Protein AF-A0AB39MCC8-F1 (afdb_monomer_lite)

Radius of gyration: 33.29 Å; chains: 1; bounding box: 90×57×94 Å

Structure (mmCIF, N/CA/C/O backbone):
data_AF-A0AB39MCC8-F1
#
_entry.id   AF-A0AB39MCC8-F1
#
loop_
_atom_site.group_PDB
_atom_site.id
_atom_site.type_symbol
_atom_site.label_atom_id
_atom_site.label_alt_id
_atom_site.label_comp_id
_atom_site.label_asym_id
_atom_site.label_entity_id
_atom_site.label_seq_id
_atom_site.pdbx_PDB_ins_code
_atom_site.Cartn_x
_atom_site.Cartn_y
_atom_site.Cartn_z
_atom_site.occupancy
_atom_site.B_iso_or_equiv
_atom_site.auth_seq_id
_atom_site.auth_comp_id
_atom_site.auth_asym_id
_atom_site.auth_atom_id
_atom_site.pdbx_PDB_model_num
ATOM 1 N N . MET A 1 1 ? 12.759 2.555 -33.983 1.00 74.12 1 MET A N 1
ATOM 2 C CA . MET A 1 1 ? 14.065 1.916 -33.721 1.00 74.12 1 MET A CA 1
ATOM 3 C C . MET A 1 1 ? 13.764 0.513 -33.225 1.00 74.12 1 MET A C 1
ATOM 5 O O . MET A 1 1 ? 12.791 0.379 -32.494 1.00 74.12 1 MET A O 1
ATOM 9 N N . TYR A 1 2 ? 14.505 -0.509 -33.642 1.00 78.12 2 TYR A N 1
ATOM 10 C CA . TYR A 1 2 ? 14.336 -1.875 -33.125 1.00 78.12 2 TYR A CA 1
ATOM 11 C C . TYR A 1 2 ? 15.679 -2.418 -32.627 1.00 78.12 2 TYR A C 1
ATOM 13 O O . TYR A 1 2 ? 16.727 -1.982 -33.106 1.00 78.12 2 TYR A O 1
ATOM 21 N N . LYS A 1 3 ? 15.651 -3.326 -31.640 1.00 83.25 3 LYS A N 1
ATOM 22 C CA . LYS A 1 3 ? 16.851 -3.995 -31.110 1.00 83.25 3 LYS A CA 1
ATOM 23 C C . LYS A 1 3 ? 17.108 -5.258 -31.924 1.00 83.25 3 LYS A C 1
ATOM 25 O O . LYS A 1 3 ? 16.290 -6.175 -31.904 1.00 83.25 3 LYS A O 1
ATOM 30 N N . GLN A 1 4 ? 18.233 -5.315 -32.620 1.00 84.00 4 GLN A N 1
ATOM 31 C CA . GLN A 1 4 ? 18.749 -6.540 -33.211 1.00 84.00 4 GLN A CA 1
ATOM 32 C C . GLN A 1 4 ? 19.589 -7.255 -32.152 1.00 84.00 4 GLN A C 1
ATOM 34 O O . GLN A 1 4 ? 20.604 -6.727 -31.701 1.00 84.00 4 GLN A O 1
ATOM 39 N N . ARG A 1 5 ? 19.140 -8.437 -31.718 1.00 86.44 5 ARG A N 1
ATOM 40 C CA . ARG A 1 5 ? 19.823 -9.211 -30.676 1.00 86.44 5 ARG A CA 1
ATOM 41 C C . ARG A 1 5 ? 20.917 -10.077 -31.279 1.00 86.44 5 ARG A C 1
ATOM 43 O O . ARG A 1 5 ? 20.667 -10.789 -32.249 1.00 86.44 5 ARG A O 1
ATOM 50 N N . ARG A 1 6 ? 22.110 -10.037 -30.688 1.00 86.12 6 ARG A N 1
ATOM 51 C CA . ARG A 1 6 ? 23.222 -10.913 -31.065 1.00 86.12 6 ARG A CA 1
ATOM 52 C C . ARG A 1 6 ? 24.076 -11.199 -29.842 1.00 86.12 6 ARG A C 1
ATOM 54 O O . ARG A 1 6 ? 24.696 -10.285 -29.320 1.00 86.12 6 ARG A O 1
ATOM 61 N N . SER A 1 7 ? 24.151 -12.455 -29.427 1.00 85.56 7 SER A N 1
ATOM 62 C CA . SER A 1 7 ? 25.097 -12.909 -28.408 1.00 85.56 7 SER A CA 1
ATOM 63 C C . SER A 1 7 ? 26.133 -13.836 -29.042 1.00 85.56 7 SER A C 1
ATOM 65 O O . SER A 1 7 ? 25.800 -14.675 -29.876 1.00 85.56 7 SER A O 1
ATOM 67 N N . VAL A 1 8 ? 27.408 -13.659 -28.691 1.00 87.12 8 VAL A N 1
ATOM 68 C CA . VAL A 1 8 ? 28.512 -14.525 -29.143 1.00 87.12 8 VAL A CA 1
ATOM 69 C C . VAL A 1 8 ? 29.390 -14.822 -27.935 1.00 87.12 8 VAL A C 1
ATOM 71 O O . VAL A 1 8 ? 29.852 -13.894 -27.275 1.00 87.12 8 VAL A O 1
ATOM 74 N N . ASN A 1 9 ? 29.608 -16.103 -27.624 1.00 86.44 9 ASN A N 1
ATOM 75 C CA . ASN A 1 9 ? 30.416 -16.551 -26.479 1.00 86.44 9 ASN A CA 1
ATOM 76 C C . ASN A 1 9 ? 30.012 -15.888 -25.146 1.00 86.44 9 ASN A C 1
ATOM 78 O O . ASN A 1 9 ? 30.862 -15.435 -24.384 1.00 86.44 9 ASN A O 1
ATOM 82 N N . GLY A 1 10 ? 28.704 -15.756 -24.899 1.00 81.75 10 GLY A N 1
ATOM 83 C CA . GLY A 1 10 ? 28.170 -15.125 -23.684 1.00 81.75 10 GLY A CA 1
ATOM 84 C C . GLY A 1 10 ? 28.288 -13.596 -23.630 1.00 81.75 10 GLY A C 1
ATOM 85 O O . GLY A 1 10 ? 27.813 -12.993 -22.674 1.00 81.75 10 GLY A O 1
ATOM 86 N N . LYS A 1 11 ? 28.873 -12.947 -24.645 1.00 83.44 11 LYS A N 1
ATOM 87 C CA . LYS A 1 11 ? 28.945 -11.483 -24.750 1.00 83.44 11 LYS A CA 1
ATOM 88 C C . LYS A 1 11 ? 27.792 -10.947 -25.599 1.00 83.44 11 LYS A C 1
ATOM 90 O O . LYS A 1 11 ? 27.501 -11.504 -26.661 1.00 83.44 11 LYS A O 1
ATOM 95 N N . ASP A 1 12 ? 27.149 -9.872 -25.139 1.00 82.69 12 ASP A N 1
ATOM 96 C CA . ASP A 1 12 ? 26.079 -9.187 -25.872 1.00 82.69 12 ASP A CA 1
ATOM 97 C C . ASP A 1 12 ? 26.664 -8.185 -26.881 1.00 82.69 12 ASP A C 1
ATOM 99 O O . ASP A 1 12 ? 27.343 -7.226 -26.520 1.00 82.69 12 ASP A O 1
ATOM 103 N N . TYR A 1 13 ? 26.379 -8.417 -28.158 1.00 86.00 13 TYR A N 1
ATOM 104 C CA . TYR A 1 13 ? 26.705 -7.556 -29.296 1.00 86.00 13 TYR A CA 1
ATOM 105 C C . TYR A 1 13 ? 25.435 -6.987 -29.939 1.00 86.00 13 TYR A C 1
ATOM 107 O O . TYR A 1 13 ? 25.425 -6.655 -31.127 1.00 86.00 13 TYR A O 1
ATOM 115 N N . SER A 1 14 ? 24.338 -6.922 -29.182 1.00 86.56 14 SER A N 1
ATOM 116 C CA . SER A 1 14 ? 23.082 -6.357 -29.656 1.00 86.56 14 SER A CA 1
ATOM 117 C C . SER A 1 14 ? 23.262 -4.913 -30.117 1.00 86.56 14 SER A C 1
ATOM 119 O O . SER A 1 14 ? 24.033 -4.136 -29.551 1.00 86.56 14 SER A O 1
ATOM 121 N N . THR A 1 15 ? 22.493 -4.528 -31.127 1.00 87.19 15 THR A N 1
ATOM 122 C CA . THR A 1 15 ? 22.502 -3.173 -31.676 1.00 87.19 15 THR A CA 1
ATOM 123 C C . THR A 1 15 ? 21.089 -2.630 -31.800 1.00 87.19 15 THR A C 1
ATOM 125 O O . THR A 1 15 ? 20.125 -3.373 -31.984 1.00 87.19 15 THR A O 1
ATOM 128 N N . TYR A 1 16 ? 20.945 -1.314 -31.696 1.00 85.38 16 TYR A N 1
ATOM 129 C CA . TYR A 1 16 ? 19.712 -0.632 -32.055 1.00 85.38 16 TYR A CA 1
ATOM 130 C C . TYR A 1 16 ? 19.834 -0.045 -33.455 1.00 85.38 16 TYR A C 1
ATOM 132 O O . TYR A 1 16 ? 20.779 0.690 -33.744 1.00 85.38 16 TYR A O 1
ATOM 140 N N . VAL A 1 17 ? 18.849 -0.341 -34.304 1.00 81.00 17 VAL A N 1
ATOM 141 C CA . VAL A 1 17 ? 18.827 0.091 -35.704 1.00 81.00 17 VAL A CA 1
ATOM 142 C C . VAL A 1 17 ? 17.710 1.108 -35.932 1.00 81.00 17 VAL A C 1
ATOM 144 O O . VAL A 1 17 ? 16.546 0.897 -35.558 1.00 81.00 17 VAL A O 1
ATOM 147 N N . CYS A 1 18 ? 18.055 2.243 -36.545 1.00 78.56 18 CYS A N 1
ATOM 148 C CA . CYS A 1 18 ? 17.079 3.224 -37.010 1.00 78.56 18 CYS A CA 1
ATOM 149 C C . CYS A 1 18 ? 16.537 2.827 -38.397 1.00 78.56 18 CYS A C 1
ATOM 151 O O . CYS A 1 18 ? 17.301 2.825 -39.362 1.00 78.56 18 CYS A O 1
ATOM 153 N N . PRO A 1 19 ? 15.225 2.556 -38.546 1.00 68.44 19 PRO A N 1
ATOM 154 C CA . PRO A 1 19 ? 14.655 2.137 -39.829 1.00 68.44 19 PRO A CA 1
ATOM 155 C C . PRO A 1 19 ? 14.650 3.251 -40.890 1.00 68.44 19 PRO A C 1
ATOM 157 O O . PRO A 1 19 ? 14.585 2.964 -42.076 1.00 68.44 19 PRO A O 1
ATOM 160 N N . LYS A 1 20 ? 14.742 4.528 -40.486 1.00 70.38 20 LYS A N 1
ATOM 161 C CA . LYS A 1 20 ? 14.742 5.699 -41.391 1.00 70.38 20 LYS A CA 1
ATOM 162 C C . LYS A 1 20 ? 16.145 6.131 -41.835 1.00 70.38 20 LYS A C 1
ATOM 164 O O . LYS A 1 20 ? 16.338 7.245 -42.303 1.00 70.38 20 LYS A O 1
ATOM 169 N N . GLY A 1 21 ? 17.130 5.264 -41.654 1.00 60.75 21 GLY A N 1
ATOM 170 C CA . GLY A 1 21 ? 18.543 5.555 -41.841 1.00 60.75 21 GLY A CA 1
ATOM 171 C C . GLY A 1 21 ? 19.053 5.719 -43.279 1.00 60.75 21 GLY A C 1
ATOM 172 O O . GLY A 1 21 ? 20.258 5.838 -43.504 1.00 60.75 21 GLY A O 1
ATOM 173 N N . VAL A 1 22 ? 18.172 5.701 -44.274 1.00 55.53 22 VAL A N 1
ATOM 174 C CA . VAL A 1 22 ? 18.568 5.870 -45.674 1.00 55.53 22 VAL A CA 1
ATOM 175 C C . VAL A 1 22 ? 18.701 7.369 -45.949 1.00 55.53 22 VAL A C 1
ATOM 177 O O . VAL A 1 22 ? 17.708 8.091 -46.007 1.00 55.53 22 VAL A O 1
ATOM 180 N N . GLY A 1 23 ? 19.935 7.867 -46.058 1.00 56.19 23 GLY A N 1
ATOM 181 C CA . GLY A 1 23 ? 20.183 9.240 -46.500 1.00 56.19 23 GLY A CA 1
ATOM 182 C C . GLY A 1 23 ? 19.660 9.459 -47.926 1.00 56.19 23 GLY A C 1
ATOM 183 O O . GLY A 1 23 ? 19.678 8.536 -48.735 1.00 56.19 23 GLY A O 1
ATOM 184 N N . LYS A 1 24 ? 19.244 10.690 -48.262 1.00 53.41 24 LYS A N 1
ATOM 185 C CA . LYS A 1 24 ? 18.711 11.079 -49.591 1.00 53.41 24 LYS A CA 1
ATOM 186 C C . LYS A 1 24 ? 19.647 10.794 -50.789 1.00 53.41 24 LYS A C 1
ATOM 188 O O . LYS A 1 24 ? 19.210 10.948 -51.920 1.00 53.41 24 LYS A O 1
ATOM 193 N N . ALA A 1 25 ? 20.901 10.398 -50.557 1.00 57.94 25 ALA A N 1
ATOM 194 C CA . ALA A 1 25 ? 21.930 10.208 -51.585 1.00 57.94 25 ALA A CA 1
ATOM 195 C C . ALA A 1 25 ? 22.782 8.932 -51.388 1.00 57.94 25 ALA A C 1
ATOM 197 O O . ALA A 1 25 ? 23.943 8.906 -51.776 1.00 57.94 25 ALA A O 1
ATOM 198 N N . GLY A 1 26 ? 22.271 7.894 -50.712 1.00 51.22 26 GLY A N 1
ATOM 199 C CA . GLY A 1 26 ? 23.017 6.635 -50.519 1.00 51.22 26 GLY A CA 1
ATOM 200 C C . GLY A 1 26 ? 24.206 6.710 -49.544 1.00 51.22 26 GLY A C 1
ATOM 201 O O . GLY A 1 26 ? 24.828 5.696 -49.251 1.00 51.22 26 GLY A O 1
ATOM 202 N N . ILE A 1 27 ? 24.497 7.886 -48.977 1.00 54.44 27 ILE A N 1
ATOM 203 C CA . ILE A 1 27 ? 25.484 8.041 -47.904 1.00 54.44 27 ILE A CA 1
ATOM 204 C C . ILE A 1 27 ? 24.856 7.530 -46.603 1.00 54.44 27 ILE A C 1
ATOM 206 O O . ILE A 1 27 ? 24.004 8.189 -45.996 1.00 54.44 27 ILE A O 1
ATOM 210 N N . HIS A 1 28 ? 25.257 6.334 -46.182 1.00 52.94 28 HIS A N 1
ATOM 211 C CA . HIS A 1 28 ? 24.848 5.758 -44.908 1.00 52.94 28 HIS A CA 1
ATOM 212 C C . HIS A 1 28 ? 25.422 6.598 -43.757 1.00 52.94 28 HIS A C 1
ATOM 214 O O . HIS A 1 28 ? 26.617 6.548 -43.479 1.00 52.94 28 HIS A O 1
ATOM 220 N N . ARG A 1 29 ? 24.578 7.346 -43.034 1.00 56.25 29 ARG A N 1
ATOM 221 C CA . ARG A 1 29 ? 24.929 7.703 -41.650 1.00 56.25 29 ARG A CA 1
ATOM 222 C C . ARG A 1 29 ? 24.932 6.410 -40.825 1.00 56.25 29 ARG A C 1
ATOM 224 O O . ARG A 1 29 ? 24.103 5.541 -41.100 1.00 56.25 29 ARG A O 1
ATOM 231 N N . PRO A 1 30 ? 25.826 6.240 -39.839 1.00 61.19 30 PRO A N 1
ATOM 232 C CA . PRO A 1 30 ? 25.773 5.079 -38.961 1.00 61.19 30 PRO A CA 1
ATOM 233 C C . PRO A 1 30 ? 24.426 5.070 -38.223 1.00 61.19 30 PRO A C 1
ATOM 235 O O . PRO A 1 30 ? 24.180 5.861 -37.319 1.00 61.19 30 PRO A O 1
ATOM 238 N N . ASN A 1 31 ? 23.524 4.190 -38.658 1.00 70.25 31 ASN A N 1
ATOM 239 C CA . ASN A 1 31 ? 22.172 4.027 -38.103 1.00 70.25 31 ASN A CA 1
ATOM 240 C C . ASN A 1 31 ? 22.096 2.923 -37.055 1.00 70.25 31 ASN A C 1
ATOM 242 O O . ASN A 1 31 ? 21.002 2.516 -36.657 1.00 70.25 31 ASN A O 1
ATOM 246 N N . VAL A 1 32 ? 23.262 2.401 -36.692 1.00 76.12 32 VAL A N 1
ATOM 247 C CA . VAL A 1 32 ? 23.455 1.274 -35.802 1.00 76.12 32 VAL A CA 1
ATOM 248 C C . VAL A 1 32 ? 24.221 1.807 -34.608 1.00 76.12 32 VAL A C 1
ATOM 250 O O . VAL A 1 32 ? 25.327 2.321 -34.758 1.00 76.12 32 VAL A O 1
ATOM 253 N N . VAL A 1 33 ? 23.618 1.704 -33.432 1.00 82.88 33 VAL A N 1
ATOM 254 C CA . VAL A 1 33 ? 24.265 2.057 -32.167 1.00 82.88 33 VAL A CA 1
ATOM 255 C C . VAL A 1 33 ? 24.368 0.793 -31.328 1.00 82.88 33 VAL A C 1
ATOM 257 O O . VAL A 1 33 ? 23.436 -0.015 -31.315 1.00 82.88 33 VAL A O 1
ATOM 260 N N . LEU A 1 34 ? 25.497 0.602 -30.648 1.00 85.62 34 LEU A N 1
ATOM 261 C CA . LEU A 1 34 ? 25.674 -0.520 -29.733 1.00 85.62 34 LEU A CA 1
ATOM 262 C C . LEU A 1 34 ? 24.625 -0.440 -28.617 1.00 85.62 34 LEU A C 1
ATOM 264 O O . LEU A 1 34 ? 24.449 0.611 -27.998 1.00 85.62 34 LEU A O 1
ATOM 268 N N . ALA A 1 35 ? 23.908 -1.539 -28.381 1.00 83.81 35 ALA A N 1
ATOM 269 C CA . ALA A 1 35 ? 22.799 -1.536 -27.438 1.00 83.81 35 ALA A CA 1
ATOM 270 C C . ALA A 1 35 ? 23.268 -1.299 -26.002 1.00 83.81 35 ALA A C 1
ATOM 272 O O . ALA A 1 35 ? 22.628 -0.521 -25.305 1.00 83.81 35 ALA A O 1
ATOM 273 N N . SER A 1 36 ? 24.403 -1.876 -25.594 1.00 84.12 36 SER A N 1
ATOM 274 C CA . SER A 1 36 ? 24.946 -1.698 -24.241 1.00 84.12 36 SER A CA 1
ATOM 275 C C . SER A 1 36 ? 25.206 -0.229 -23.905 1.00 84.12 36 SER A C 1
ATOM 277 O O . SER A 1 36 ? 24.761 0.245 -22.867 1.00 84.12 36 SER A O 1
ATOM 279 N N . SER A 1 37 ? 25.822 0.534 -24.810 1.00 84.44 37 SER A N 1
ATOM 280 C CA . SER A 1 37 ? 26.100 1.959 -24.585 1.00 84.44 37 SER A CA 1
ATOM 281 C C . SER A 1 37 ? 24.828 2.802 -24.455 1.00 84.44 37 SER A C 1
ATOM 283 O O . SER A 1 37 ? 24.780 3.743 -23.664 1.00 84.44 37 SER A O 1
ATOM 285 N N . VAL A 1 38 ? 23.783 2.476 -25.223 1.00 85.88 38 VAL A N 1
ATOM 286 C CA . VAL A 1 38 ? 22.481 3.157 -25.122 1.00 85.88 38 VAL A CA 1
ATOM 287 C C . VAL A 1 38 ? 21.777 2.771 -23.826 1.00 85.88 38 VAL A C 1
ATOM 289 O O . VAL A 1 38 ? 21.301 3.651 -23.109 1.00 85.88 38 VAL A O 1
ATOM 292 N N . ASP A 1 39 ? 21.733 1.476 -23.520 1.00 85.88 39 ASP A N 1
ATOM 293 C CA . ASP A 1 39 ? 21.069 0.931 -22.339 1.00 85.88 39 ASP A CA 1
ATOM 294 C C . ASP A 1 39 ? 21.729 1.491 -21.057 1.00 85.88 39 ASP A C 1
ATOM 296 O O . ASP A 1 39 ? 21.021 1.949 -20.158 1.00 85.88 39 ASP A O 1
ATOM 300 N N . GLU A 1 40 ? 23.062 1.592 -20.997 1.00 87.75 40 GLU A N 1
ATOM 301 C CA . GLU A 1 40 ? 23.804 2.225 -19.893 1.00 87.75 40 GLU A CA 1
ATOM 302 C C . GLU A 1 40 ? 23.507 3.722 -19.746 1.00 87.75 40 GLU A C 1
ATOM 304 O O . GLU A 1 40 ? 23.284 4.207 -18.634 1.00 87.75 40 GLU A O 1
ATOM 309 N N . LEU A 1 41 ? 23.485 4.473 -20.853 1.00 88.00 41 LEU A N 1
ATOM 310 C CA . LEU A 1 41 ? 23.217 5.912 -20.827 1.00 88.00 41 LEU A CA 1
ATOM 311 C C . LEU A 1 41 ? 21.790 6.202 -20.349 1.00 88.00 41 LEU A C 1
ATOM 313 O O . LEU A 1 41 ? 21.581 7.084 -19.511 1.00 88.00 41 LEU A O 1
ATOM 317 N N . VAL A 1 42 ? 20.811 5.450 -20.860 1.00 86.88 42 VAL A N 1
ATOM 318 C CA . VAL A 1 42 ? 19.406 5.560 -20.448 1.00 86.88 42 VAL A CA 1
ATOM 319 C C . VAL A 1 42 ? 19.252 5.167 -18.984 1.00 86.88 42 VAL A C 1
ATOM 321 O O . VAL A 1 42 ? 18.615 5.902 -18.233 1.00 86.88 42 VAL A O 1
ATOM 324 N N . THR A 1 43 ? 19.885 4.069 -18.564 1.00 89.25 43 THR A N 1
ATOM 325 C CA . THR A 1 43 ? 19.886 3.608 -17.170 1.00 89.25 43 THR A CA 1
ATOM 326 C C . THR A 1 43 ? 20.437 4.677 -16.238 1.00 89.25 43 THR A C 1
ATOM 328 O O . THR A 1 43 ? 19.779 5.052 -15.272 1.00 89.25 43 THR A O 1
ATOM 331 N N . ARG A 1 44 ? 21.611 5.235 -16.552 1.00 90.88 44 ARG A N 1
ATOM 332 C CA . ARG A 1 44 ? 22.227 6.289 -15.742 1.00 90.88 44 ARG A CA 1
ATOM 333 C C . ARG A 1 44 ? 21.309 7.496 -15.625 1.00 90.88 44 ARG A C 1
ATOM 335 O O . ARG A 1 44 ? 21.048 7.953 -14.520 1.00 90.88 44 ARG A O 1
ATOM 342 N N . ARG A 1 45 ? 20.771 7.978 -16.748 1.00 88.06 45 ARG A N 1
ATOM 343 C CA . ARG A 1 45 ? 19.857 9.126 -16.754 1.00 88.06 45 ARG A CA 1
ATOM 344 C C . ARG A 1 45 ? 18.588 8.848 -15.950 1.00 88.06 45 ARG A C 1
ATOM 346 O O . ARG A 1 45 ? 18.136 9.723 -15.218 1.00 88.06 45 ARG A O 1
ATOM 353 N N . TYR A 1 46 ? 18.029 7.647 -16.073 1.00 85.56 46 TYR A N 1
ATOM 354 C CA . TYR A 1 46 ? 16.862 7.220 -15.307 1.00 85.56 46 TYR A CA 1
ATOM 355 C C . TYR A 1 46 ? 17.158 7.227 -13.804 1.00 85.56 46 TYR A C 1
ATOM 357 O O . TYR A 1 46 ? 16.421 7.847 -13.042 1.00 85.56 46 TYR A O 1
ATOM 365 N N . LEU A 1 47 ? 18.272 6.630 -13.381 1.00 89.75 47 LEU A N 1
ATOM 366 C CA . LEU A 1 47 ? 18.667 6.573 -11.974 1.00 89.75 47 LEU A CA 1
ATOM 367 C C . LEU A 1 47 ? 19.063 7.937 -11.401 1.00 89.75 47 LEU A C 1
ATOM 369 O O . LEU A 1 47 ? 18.780 8.202 -10.240 1.00 89.75 47 LEU A O 1
ATOM 373 N N . THR A 1 48 ? 19.643 8.840 -12.192 1.00 90.44 48 THR A N 1
ATOM 374 C CA . THR A 1 48 ? 19.905 10.216 -11.740 1.00 90.44 48 THR A CA 1
ATOM 375 C C . THR A 1 48 ? 18.614 10.958 -11.403 1.00 90.44 48 THR A C 1
ATOM 377 O O . THR A 1 48 ? 18.572 11.697 -10.426 1.00 90.44 48 THR A O 1
ATOM 380 N N . VAL A 1 49 ? 17.558 10.772 -12.199 1.00 86.25 49 VAL A N 1
ATOM 381 C CA . VAL A 1 49 ? 16.289 11.486 -11.999 1.00 86.25 49 VAL A CA 1
ATOM 382 C C . VAL A 1 49 ? 15.419 10.797 -10.948 1.00 86.25 49 VAL A C 1
ATOM 384 O O . VAL A 1 49 ? 14.827 11.462 -10.104 1.00 86.25 49 VAL A O 1
ATOM 387 N N . PHE A 1 50 ? 15.334 9.468 -10.992 1.00 84.88 50 PHE A N 1
ATOM 388 C CA . PHE A 1 50 ? 14.359 8.702 -10.216 1.00 84.88 50 PHE A CA 1
ATOM 389 C C . PHE A 1 50 ? 14.976 7.819 -9.140 1.00 84.88 50 PHE A C 1
ATOM 391 O O . PHE A 1 50 ? 14.233 7.314 -8.311 1.00 84.88 50 PHE A O 1
ATOM 398 N N . GLY A 1 51 ? 16.297 7.641 -9.098 1.00 85.38 51 GLY A N 1
ATOM 399 C CA . GLY A 1 51 ? 16.949 6.676 -8.207 1.00 85.38 51 GLY A CA 1
ATOM 400 C C . GLY A 1 51 ? 16.633 6.895 -6.728 1.00 85.38 51 GLY A C 1
ATOM 401 O O . GLY A 1 51 ? 16.414 5.927 -6.008 1.00 85.38 51 GLY A O 1
ATOM 402 N N . ALA A 1 52 ? 16.518 8.155 -6.298 1.00 85.62 52 ALA A N 1
ATOM 403 C CA . ALA A 1 52 ? 16.141 8.517 -4.929 1.00 85.62 52 ALA A CA 1
ATOM 404 C C . ALA A 1 52 ? 14.624 8.459 -4.653 1.00 85.62 52 ALA A C 1
ATOM 406 O O . ALA A 1 52 ? 14.200 8.582 -3.505 1.00 85.62 52 ALA A O 1
ATOM 407 N N . SER A 1 53 ? 13.792 8.298 -5.686 1.00 83.25 53 SER A N 1
ATOM 408 C CA . SER A 1 53 ? 12.343 8.165 -5.519 1.00 83.25 53 SER A CA 1
ATOM 409 C C . SER A 1 53 ? 12.010 6.802 -4.926 1.00 83.25 53 SER A C 1
ATOM 411 O O . SER A 1 53 ? 12.604 5.796 -5.304 1.00 83.25 53 SER A O 1
ATOM 413 N N . TYR A 1 54 ? 11.040 6.757 -4.019 1.00 82.62 54 TYR A N 1
ATOM 414 C CA . TYR A 1 54 ? 10.589 5.510 -3.406 1.00 82.62 54 TYR A CA 1
ATOM 415 C C . TYR A 1 54 ? 9.482 4.875 -4.234 1.00 82.62 54 TYR A C 1
ATOM 417 O O . TYR A 1 54 ? 8.524 5.545 -4.631 1.00 82.62 54 TYR A O 1
ATOM 425 N N . LEU A 1 55 ? 9.587 3.565 -4.454 1.00 81.00 55 LEU A N 1
ATOM 426 C CA . LEU A 1 55 ? 8.478 2.804 -5.005 1.00 81.00 55 LEU A CA 1
ATOM 427 C C . LEU A 1 55 ? 7.347 2.765 -3.982 1.00 81.00 55 LEU A C 1
ATOM 429 O O . LEU A 1 55 ? 7.533 2.337 -2.842 1.00 81.00 55 LEU A O 1
ATOM 433 N N . LYS A 1 56 ? 6.160 3.190 -4.411 1.00 79.25 56 LYS A N 1
ATOM 434 C CA . LYS A 1 56 ? 4.937 3.101 -3.620 1.00 79.25 56 LYS A CA 1
ATOM 435 C C . LYS A 1 56 ? 3.947 2.161 -4.298 1.00 79.25 56 LYS A C 1
ATOM 437 O O . LYS A 1 56 ? 3.818 2.159 -5.521 1.00 79.25 56 LYS A O 1
ATOM 442 N N . ARG A 1 57 ? 3.210 1.393 -3.502 1.00 76.94 57 ARG A N 1
ATOM 443 C CA . ARG A 1 57 ? 2.061 0.595 -3.940 1.00 76.94 57 ARG A CA 1
ATOM 444 C C . ARG A 1 57 ? 0.802 1.181 -3.325 1.00 76.94 57 ARG A C 1
ATOM 446 O O . ARG A 1 57 ? 0.802 1.551 -2.156 1.00 76.94 57 ARG A O 1
ATOM 453 N N . TRP A 1 58 ? -0.273 1.256 -4.100 1.00 75.69 58 TRP A N 1
ATOM 454 C CA . TRP A 1 58 ? -1.578 1.587 -3.544 1.00 75.69 58 TRP A CA 1
ATOM 455 C C . TRP A 1 58 ? -2.066 0.414 -2.693 1.00 75.69 58 TRP A C 1
ATOM 457 O O . TRP A 1 58 ? -2.171 -0.710 -3.182 1.00 75.69 58 TRP A O 1
ATOM 467 N N . SER A 1 59 ? -2.323 0.670 -1.417 1.00 77.81 59 SER A N 1
ATOM 468 C CA . SER A 1 59 ? -3.063 -0.235 -0.551 1.00 77.81 59 SER A CA 1
ATOM 469 C C . SER A 1 59 ? -4.533 0.122 -0.662 1.00 77.81 59 SER A C 1
ATOM 471 O O . SER A 1 59 ? -4.906 1.276 -0.428 1.00 77.81 59 SER A O 1
ATOM 473 N N . GLU A 1 60 ? -5.354 -0.855 -1.037 1.00 74.25 60 GLU A N 1
ATOM 474 C CA . GLU A 1 60 ? -6.800 -0.680 -1.037 1.00 74.25 60 GLU A CA 1
ATOM 475 C C . GLU A 1 60 ? -7.298 -0.381 0.384 1.00 74.25 60 GLU A C 1
ATOM 477 O O . GLU A 1 60 ? -6.705 -0.862 1.356 1.00 74.25 60 GLU A O 1
ATOM 482 N N . PRO A 1 61 ? -8.344 0.450 0.510 1.00 71.44 61 PRO A N 1
ATOM 483 C CA . PRO A 1 61 ? -8.988 0.680 1.790 1.00 71.44 61 PRO A CA 1
ATOM 484 C C . PRO A 1 61 ? -9.647 -0.609 2.278 1.00 71.44 61 PRO A C 1
ATOM 486 O O . PRO A 1 61 ? -10.496 -1.169 1.582 1.00 71.44 61 PRO A O 1
ATOM 489 N N . ASP A 1 62 ? -9.282 -1.065 3.474 1.00 68.31 62 ASP A N 1
ATOM 490 C CA . ASP A 1 62 ? -10.006 -2.148 4.127 1.00 68.31 62 ASP A CA 1
ATOM 491 C C . ASP A 1 62 ? -11.212 -1.566 4.877 1.00 68.31 62 ASP A C 1
ATOM 493 O O . ASP A 1 62 ? -11.081 -0.880 5.889 1.00 68.31 62 ASP A O 1
ATOM 497 N N . GLY A 1 63 ? -12.411 -1.807 4.344 1.00 66.38 63 GLY A N 1
ATOM 498 C CA . GLY A 1 63 ? -13.670 -1.385 4.962 1.00 66.38 63 GLY A CA 1
ATOM 499 C C . GLY A 1 63 ? -14.076 -2.229 6.175 1.00 66.38 63 GLY A C 1
ATOM 500 O O . GLY A 1 63 ? -15.097 -1.931 6.800 1.00 66.38 63 GLY A O 1
ATOM 501 N N . SER A 1 64 ? -13.314 -3.276 6.514 1.00 76.31 64 SER A N 1
ATOM 502 C CA . SER A 1 64 ? -13.611 -4.181 7.627 1.00 76.31 64 SER A CA 1
ATOM 503 C C . SER A 1 64 ? -13.684 -3.451 8.972 1.00 76.31 64 SER A C 1
ATOM 505 O O . SER A 1 64 ? -14.613 -3.698 9.742 1.00 76.31 64 SER A O 1
ATOM 507 N N . ALA A 1 65 ? -12.795 -2.484 9.217 1.00 78.69 65 ALA A N 1
ATOM 508 C CA . ALA A 1 65 ? -12.777 -1.695 10.447 1.00 78.69 65 ALA A CA 1
ATOM 509 C C . ALA A 1 65 ? -14.053 -0.854 10.622 1.00 78.69 65 ALA A C 1
ATOM 511 O O . ALA A 1 65 ? -14.602 -0.778 11.718 1.00 78.69 65 ALA A O 1
ATOM 512 N N . VAL A 1 66 ? -14.585 -0.285 9.533 1.00 78.62 66 VAL A N 1
ATOM 513 C CA . VAL A 1 66 ? -15.840 0.490 9.554 1.00 78.62 66 VAL A CA 1
ATOM 514 C C . VAL A 1 66 ? -17.037 -0.411 9.877 1.00 78.62 66 VAL A C 1
ATOM 516 O O . VAL A 1 66 ? -17.915 -0.026 10.652 1.00 78.62 66 VAL A O 1
ATOM 519 N N . LEU A 1 67 ? -17.070 -1.622 9.311 1.00 81.25 67 LEU A N 1
ATOM 520 C CA . LEU A 1 67 ? -18.122 -2.601 9.595 1.00 81.25 67 LEU A CA 1
ATOM 521 C C . LEU A 1 67 ? -18.058 -3.079 11.051 1.00 81.25 67 LEU A C 1
ATOM 523 O O . LEU A 1 67 ? -19.072 -3.031 11.748 1.00 81.25 67 LEU A O 1
ATOM 527 N N . GLN A 1 68 ? -16.870 -3.449 11.534 1.00 85.06 68 GLN A N 1
ATOM 528 C CA . GLN A 1 68 ? -16.657 -3.869 12.923 1.00 85.06 68 GLN A CA 1
ATOM 529 C C . GLN A 1 68 ? -17.003 -2.754 13.916 1.00 85.06 68 GLN A C 1
ATOM 531 O O . GLN A 1 68 ? -17.628 -3.013 14.942 1.00 85.06 68 GLN A O 1
ATOM 536 N N . LEU A 1 69 ? -16.678 -1.498 13.593 1.00 87.69 69 LEU A N 1
ATOM 537 C CA . LEU A 1 69 ? -17.040 -0.346 14.417 1.00 87.69 69 LEU A CA 1
ATOM 538 C C . LEU A 1 69 ? -18.562 -0.224 14.588 1.00 87.69 69 LEU A C 1
ATOM 540 O O . LEU A 1 69 ? -19.046 0.052 15.686 1.00 87.69 69 LEU A O 1
ATOM 544 N N . SER A 1 70 ? -19.327 -0.442 13.512 1.00 86.69 70 SER A N 1
ATOM 545 C CA . SER A 1 70 ? -20.794 -0.401 13.571 1.00 86.69 70 SER A CA 1
ATOM 546 C C . SER A 1 70 ? -21.379 -1.516 14.443 1.00 86.69 70 SER A C 1
ATOM 548 O O . SER A 1 70 ? -22.347 -1.288 15.169 1.00 86.69 70 SER A O 1
ATOM 550 N N . GLU A 1 71 ? -20.759 -2.697 14.425 1.00 91.19 71 GLU A N 1
ATOM 551 C CA . GLU A 1 71 ? -21.166 -3.832 15.246 1.00 91.19 71 GLU A CA 1
ATOM 552 C C . GLU A 1 71 ? -20.888 -3.584 16.733 1.00 91.19 71 GLU A C 1
ATOM 554 O O . GLU A 1 71 ? -21.789 -3.761 17.555 1.00 91.19 71 GLU A O 1
ATOM 559 N N . VAL A 1 72 ? -19.682 -3.114 17.071 1.00 93.31 72 VAL A N 1
ATOM 560 C CA . VAL A 1 72 ? -19.282 -2.800 18.454 1.00 93.31 72 VAL A CA 1
ATOM 561 C C . VAL A 1 72 ? -20.198 -1.738 19.060 1.00 93.31 72 VAL A C 1
ATOM 563 O O . VAL A 1 72 ? -20.709 -1.934 20.161 1.00 93.31 72 VAL A O 1
ATOM 566 N N . ARG A 1 73 ? -20.508 -0.664 18.322 1.00 92.12 73 ARG A N 1
ATOM 567 C CA . ARG A 1 73 ? -21.472 0.355 18.779 1.00 92.12 73 ARG A CA 1
ATOM 568 C C . ARG A 1 73 ? -22.847 -0.240 19.073 1.00 92.12 73 ARG A C 1
ATOM 570 O O . ARG A 1 73 ? -23.406 0.000 20.135 1.00 92.12 73 ARG A O 1
ATOM 577 N N . GLY A 1 74 ? -23.358 -1.091 18.182 1.00 93.25 74 GLY A N 1
ATOM 578 C CA . GLY A 1 74 ? -24.637 -1.768 18.401 1.00 93.25 74 GLY A CA 1
ATOM 579 C C . GLY A 1 74 ? -24.625 -2.766 19.567 1.00 93.25 74 GLY A C 1
ATOM 580 O O . GLY A 1 74 ? -25.680 -3.087 20.114 1.00 93.25 74 GLY A O 1
ATOM 581 N N . GLN A 1 75 ? -23.465 -3.305 19.953 1.00 94.12 75 GLN A N 1
ATOM 582 C CA . GLN A 1 75 ? -23.320 -4.117 21.167 1.00 94.12 75 GLN A CA 1
ATOM 583 C C . GLN A 1 75 ? -23.325 -3.242 22.428 1.00 94.12 75 GLN A C 1
ATOM 585 O O . GLN A 1 75 ? -24.041 -3.576 23.373 1.00 94.12 75 GLN A O 1
ATOM 590 N N . ILE A 1 76 ? -22.615 -2.108 22.415 1.00 93.56 76 ILE A N 1
ATOM 591 C CA . ILE A 1 76 ? -22.621 -1.122 23.508 1.00 93.56 76 ILE A CA 1
ATOM 592 C C . ILE A 1 76 ? -24.045 -0.618 23.765 1.00 93.56 76 ILE A C 1
ATOM 594 O O . ILE A 1 76 ? -24.508 -0.688 24.899 1.00 93.56 76 ILE A O 1
ATOM 598 N N . ASP A 1 77 ? -24.776 -0.212 22.722 1.00 94.88 77 ASP A N 1
ATOM 599 C CA . ASP A 1 77 ? -26.152 0.291 22.854 1.00 94.88 77 ASP A CA 1
ATOM 600 C C . ASP A 1 77 ? -27.088 -0.746 23.497 1.00 94.88 77 ASP A C 1
ATOM 602 O O . ASP A 1 77 ? -27.912 -0.420 24.356 1.00 94.88 77 ASP A O 1
ATOM 606 N N . ARG A 1 78 ? -26.944 -2.023 23.116 1.00 94.38 78 ARG A N 1
ATOM 607 C CA . ARG A 1 78 ? -27.725 -3.125 23.699 1.00 94.38 78 ARG A CA 1
ATOM 608 C C . ARG A 1 78 ? -27.386 -3.341 25.172 1.00 94.38 78 ARG A C 1
ATOM 610 O O . ARG A 1 78 ? -28.303 -3.457 25.981 1.00 94.38 78 ARG A O 1
ATOM 617 N N . LEU A 1 79 ? -26.100 -3.368 25.522 1.00 93.62 79 LEU A N 1
ATOM 618 C CA . LEU A 1 79 ? -25.651 -3.550 26.904 1.00 93.62 79 LEU A CA 1
ATOM 619 C C . LEU A 1 79 ? -26.032 -2.362 27.794 1.00 93.62 79 LEU A C 1
ATOM 621 O O . LEU A 1 79 ? -26.483 -2.571 28.916 1.00 93.62 79 LEU A O 1
ATOM 625 N N . ALA A 1 80 ? -25.931 -1.133 27.288 1.00 91.69 80 ALA A N 1
ATOM 626 C CA . ALA A 1 80 ? -26.373 0.068 27.990 1.00 91.69 80 ALA A CA 1
ATOM 627 C C . ALA A 1 80 ? -27.892 0.049 28.235 1.00 91.69 80 ALA A C 1
ATOM 629 O O . ALA A 1 80 ? -28.351 0.360 29.335 1.00 91.69 80 ALA A O 1
ATOM 630 N N . GLY A 1 81 ? -28.675 -0.398 27.246 1.00 91.50 81 GLY A N 1
ATOM 631 C CA . GLY A 1 81 ? -30.114 -0.619 27.403 1.00 91.50 81 GLY A CA 1
ATOM 632 C C . GLY A 1 81 ? -30.447 -1.684 28.455 1.00 91.50 81 GLY A C 1
ATOM 633 O O . GLY A 1 81 ? -31.371 -1.496 29.244 1.00 91.50 81 GLY A O 1
ATOM 634 N N . SER A 1 82 ? -29.680 -2.778 28.514 1.00 90.50 82 SER A N 1
ATOM 635 C CA . SER A 1 82 ? -2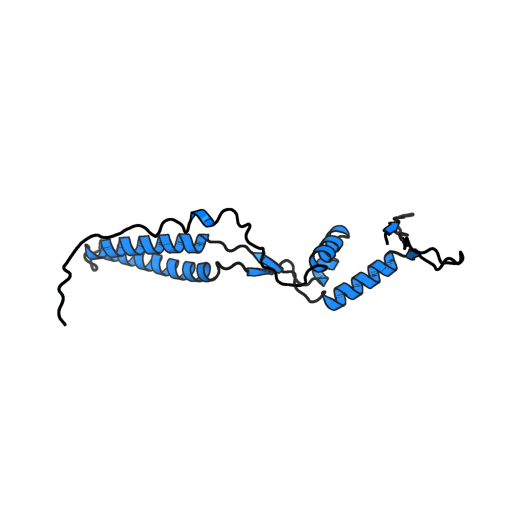9.814 -3.791 29.570 1.00 90.50 82 SER A CA 1
ATOM 636 C C . SER A 1 82 ? -29.414 -3.258 30.947 1.00 90.50 82 SER A C 1
ATOM 638 O O . SER A 1 82 ? -30.086 -3.561 31.929 1.00 90.50 82 SER A O 1
ATOM 640 N N . LEU A 1 83 ? -28.366 -2.434 31.032 1.00 90.69 83 LEU A N 1
ATOM 641 C CA . LEU A 1 83 ? -27.917 -1.828 32.286 1.00 90.69 83 LEU A CA 1
ATOM 642 C C . LEU A 1 83 ? -28.990 -0.921 32.900 1.00 90.69 83 LEU A C 1
ATOM 644 O O . LEU A 1 83 ? -29.134 -0.907 34.116 1.00 90.69 83 LEU A O 1
ATOM 648 N N . ALA A 1 84 ? -29.797 -0.237 32.083 1.00 89.75 84 ALA A N 1
ATOM 649 C CA . ALA A 1 84 ? -30.910 0.585 32.565 1.00 89.75 84 ALA A CA 1
ATOM 650 C C . ALA A 1 84 ? -31.984 -0.209 33.342 1.00 89.75 84 ALA A C 1
ATOM 652 O O . ALA A 1 84 ? -32.772 0.386 34.073 1.00 89.75 84 ALA A O 1
ATOM 653 N N . GLN A 1 85 ? -32.025 -1.539 33.189 1.00 91.31 85 GLN A N 1
ATOM 654 C CA . GLN A 1 85 ? -32.950 -2.439 33.890 1.00 91.31 85 GLN A CA 1
ATOM 655 C C . GLN A 1 85 ? -32.294 -3.183 35.068 1.00 91.31 85 GLN A C 1
ATOM 657 O O . GLN A 1 85 ? -32.966 -3.951 35.756 1.00 91.31 85 GLN A O 1
ATOM 662 N N . LEU A 1 86 ? -30.992 -2.990 35.294 1.00 90.94 86 LEU A N 1
ATOM 663 C CA . LEU A 1 86 ? -30.213 -3.674 36.325 1.00 90.94 86 LEU A CA 1
ATOM 664 C C . LEU A 1 86 ? -29.767 -2.690 37.409 1.00 90.94 86 LEU A C 1
ATOM 666 O O . LEU A 1 86 ? -29.555 -1.512 37.143 1.00 90.94 86 LEU A O 1
ATOM 670 N N . ASP A 1 87 ? -29.563 -3.189 38.630 1.00 90.88 87 ASP A N 1
ATOM 671 C CA . ASP A 1 87 ? -28.867 -2.422 39.666 1.00 90.88 87 ASP A CA 1
ATOM 672 C C . ASP A 1 87 ? -27.377 -2.287 39.287 1.00 90.88 87 ASP A C 1
ATOM 674 O O . ASP A 1 87 ? -26.681 -3.311 39.216 1.00 90.88 87 ASP A O 1
ATOM 678 N N . PRO A 1 88 ? -26.855 -1.062 39.077 1.00 87.38 88 PRO A N 1
ATOM 679 C CA . PRO A 1 88 ? -25.449 -0.834 38.737 1.00 87.38 88 PRO A CA 1
ATOM 680 C C . PRO A 1 88 ? -24.480 -1.300 39.830 1.00 87.38 88 PRO A C 1
ATOM 682 O O . PRO A 1 88 ? -23.333 -1.644 39.543 1.00 87.38 88 PRO A O 1
ATOM 685 N N . SER A 1 89 ? -24.930 -1.317 41.087 1.00 91.12 89 SER A N 1
ATOM 686 C CA . SER A 1 89 ? -24.135 -1.749 42.245 1.00 91.12 89 SER A CA 1
ATOM 687 C C . SER A 1 89 ? -24.156 -3.270 42.415 1.00 91.12 89 SER A C 1
ATOM 689 O O . SER A 1 89 ? -23.303 -3.843 43.094 1.00 91.12 89 SER A O 1
ATOM 691 N N . GLY A 1 90 ? -25.118 -3.942 41.778 1.00 93.75 90 GLY A N 1
ATOM 692 C CA . GLY A 1 90 ? -25.255 -5.389 41.789 1.00 93.75 90 GLY A CA 1
ATOM 693 C C . GLY A 1 90 ? -24.215 -6.083 40.907 1.00 93.75 90 GLY A C 1
ATOM 694 O O . GLY A 1 90 ? -23.726 -5.540 39.917 1.00 93.75 90 GLY A O 1
ATOM 695 N N . ARG A 1 91 ? -23.912 -7.350 41.219 1.00 92.19 91 ARG A N 1
ATOM 696 C CA . ARG A 1 91 ? -22.928 -8.165 40.477 1.00 92.19 91 ARG A CA 1
ATOM 697 C C . ARG A 1 91 ? -23.199 -8.217 38.967 1.00 92.19 91 ARG A C 1
ATOM 699 O O . ARG A 1 91 ? -22.258 -8.181 38.181 1.00 92.19 91 ARG A O 1
ATOM 706 N N . ALA A 1 92 ? -24.468 -8.307 38.566 1.00 88.19 92 ALA A N 1
ATOM 707 C CA . ALA A 1 92 ? -24.859 -8.321 37.158 1.00 88.19 92 ALA A CA 1
ATOM 708 C C . ALA A 1 92 ? -24.611 -6.964 36.473 1.00 88.19 92 ALA A C 1
ATOM 710 O O . ALA A 1 92 ? -24.060 -6.940 35.376 1.00 88.19 92 ALA A O 1
ATO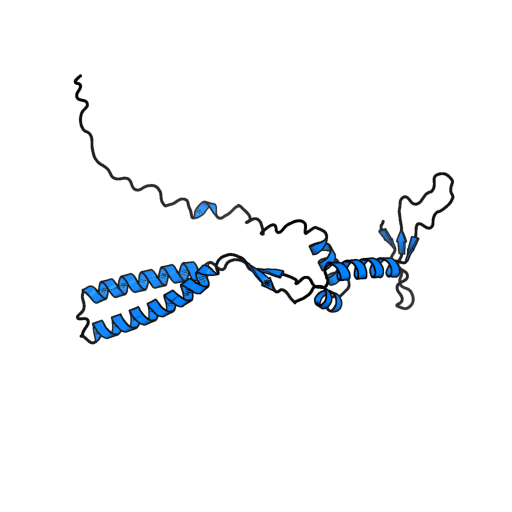M 711 N N . GLY A 1 93 ? -24.939 -5.847 37.136 1.00 90.12 93 GLY A N 1
ATOM 712 C CA . GLY A 1 93 ? -24.656 -4.501 36.631 1.00 90.12 93 GLY A CA 1
ATOM 713 C C . GLY A 1 93 ? -23.157 -4.244 36.478 1.00 90.12 93 GLY A C 1
ATOM 714 O O . GLY A 1 93 ? -22.717 -3.783 35.429 1.00 90.12 93 GLY A O 1
ATOM 715 N N . GLN A 1 94 ? -22.352 -4.654 37.463 1.00 93.81 94 GLN A N 1
ATOM 716 C CA . GLN A 1 94 ? -20.889 -4.542 37.412 1.00 93.81 94 GLN A CA 1
ATOM 717 C C . GLN A 1 94 ? -20.264 -5.328 36.247 1.00 93.81 94 GLN A C 1
ATOM 719 O O . GLN A 1 94 ? -19.355 -4.828 35.587 1.00 93.81 94 GLN A O 1
ATOM 724 N N . LEU A 1 95 ? -20.766 -6.531 35.946 1.00 93.25 95 LEU A N 1
ATOM 725 C CA . LEU A 1 95 ? -20.302 -7.310 34.789 1.00 93.25 95 LEU A CA 1
ATOM 726 C C . LEU A 1 95 ? -20.636 -6.624 33.459 1.00 93.25 95 LEU A C 1
ATOM 728 O O . LEU A 1 95 ? -19.796 -6.590 32.562 1.00 93.25 95 LEU A O 1
ATOM 732 N N . VAL A 1 96 ? -21.837 -6.053 33.336 1.00 92.94 96 VAL A N 1
ATOM 733 C CA . VAL A 1 96 ? -22.241 -5.307 32.136 1.00 92.94 96 VAL A CA 1
ATOM 734 C C . VAL A 1 96 ? -21.390 -4.047 31.965 1.00 92.94 96 VAL A C 1
ATOM 736 O O . VAL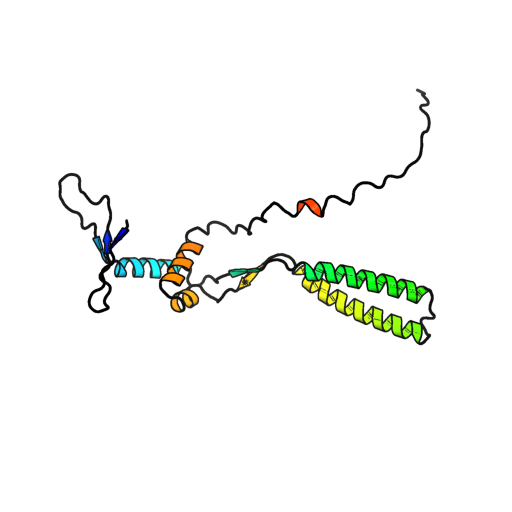 A 1 96 ? -20.929 -3.781 30.859 1.00 92.94 96 VAL A O 1
ATOM 739 N N . ILE A 1 97 ? -21.101 -3.317 33.048 1.00 92.50 97 ILE A N 1
ATOM 740 C CA . ILE A 1 97 ? -20.205 -2.150 33.023 1.00 92.50 97 ILE A CA 1
ATOM 741 C C . ILE A 1 97 ? -18.810 -2.548 32.522 1.00 92.50 97 ILE A C 1
ATOM 743 O O . ILE A 1 97 ? -18.290 -1.910 31.612 1.00 92.50 97 ILE A O 1
ATOM 747 N N . GLN A 1 98 ? -18.228 -3.639 33.035 1.00 93.81 98 GLN A N 1
ATOM 748 C CA . GLN A 1 98 ? -16.921 -4.128 32.569 1.00 93.81 98 GLN A CA 1
ATOM 749 C C . GLN A 1 98 ? -16.922 -4.486 31.076 1.00 93.81 98 GLN A C 1
ATOM 751 O O . GLN A 1 98 ? -15.963 -4.181 30.367 1.00 93.81 98 GLN A O 1
ATOM 756 N N . GLN A 1 99 ? -17.995 -5.113 30.587 1.00 93.81 99 GLN A N 1
ATOM 757 C CA . GLN A 1 99 ? -18.141 -5.442 29.167 1.00 93.81 99 GLN A CA 1
ATOM 758 C C . GLN A 1 99 ? -18.270 -4.190 28.295 1.00 93.81 99 GLN A C 1
ATOM 760 O O . GLN A 1 99 ? -17.632 -4.123 27.246 1.00 93.81 99 GLN A O 1
ATOM 765 N N . ILE A 1 100 ? -19.043 -3.190 28.735 1.00 94.19 100 ILE A N 1
ATOM 766 C CA . ILE A 1 100 ? -19.158 -1.900 28.044 1.00 94.19 100 ILE A CA 1
ATOM 767 C C . ILE A 1 100 ? -17.784 -1.231 27.963 1.00 94.19 100 ILE A C 1
ATOM 769 O O . ILE A 1 100 ? -17.353 -0.897 26.865 1.00 94.19 100 ILE A O 1
ATOM 773 N N . THR A 1 101 ? -17.047 -1.130 29.072 1.00 94.06 101 THR A N 1
ATOM 774 C CA . THR A 1 101 ? -15.708 -0.516 29.080 1.00 94.06 101 THR A CA 1
ATOM 775 C C . THR A 1 101 ? -14.724 -1.245 28.158 1.00 94.06 101 THR A C 1
ATOM 777 O O . THR A 1 101 ? -13.943 -0.609 27.450 1.00 94.06 101 THR A O 1
ATOM 780 N N . ALA A 1 102 ? -14.765 -2.581 28.109 1.00 94.81 102 ALA A N 1
ATOM 781 C CA . ALA A 1 102 ? -13.932 -3.352 27.187 1.00 94.81 102 ALA A CA 1
ATOM 782 C C . ALA A 1 102 ? -14.290 -3.081 25.712 1.00 94.81 102 ALA A C 1
ATOM 784 O O . ALA A 1 102 ? -13.400 -2.944 24.868 1.00 94.81 102 ALA A O 1
ATOM 785 N N . LEU A 1 103 ? -15.584 -2.969 25.397 1.00 94.06 103 LEU A N 1
ATOM 786 C CA . LEU A 1 103 ? -16.056 -2.643 24.051 1.00 94.06 103 LEU A CA 1
ATOM 787 C C . LEU A 1 103 ? -15.746 -1.195 23.656 1.00 94.06 103 LEU A C 1
ATOM 789 O O . LEU A 1 103 ? -15.374 -0.964 22.510 1.00 94.06 103 LEU A O 1
ATOM 793 N N . GLU A 1 104 ? -15.823 -0.236 24.579 1.00 94.06 104 GLU A N 1
ATOM 794 C CA . GLU A 1 104 ? -15.417 1.158 24.351 1.00 94.06 104 GLU A CA 1
ATOM 795 C C . GLU A 1 104 ? -13.923 1.257 24.020 1.00 94.06 104 GLU A C 1
ATOM 797 O O . GLU A 1 104 ? -13.533 1.949 23.077 1.00 94.06 104 GLU A O 1
ATOM 802 N N . GLN A 1 105 ? -13.079 0.503 24.732 1.00 93.56 105 GLN A N 1
ATOM 803 C CA . GLN A 1 105 ? -11.652 0.434 24.424 1.00 93.56 105 GLN A CA 1
ATOM 804 C C . GLN A 1 105 ? -11.413 -0.127 23.014 1.00 93.56 105 GLN A C 1
ATOM 806 O O . GLN A 1 105 ? -10.620 0.427 22.246 1.00 93.56 105 GLN A O 1
ATOM 811 N N . ARG A 1 106 ? -12.144 -1.184 22.638 1.00 90.25 106 ARG A N 1
ATOM 812 C CA . ARG A 1 106 ? -12.081 -1.751 21.285 1.00 90.25 106 ARG A CA 1
ATOM 813 C C . ARG A 1 106 ? -12.609 -0.782 20.226 1.00 90.25 106 ARG A C 1
ATOM 815 O O . ARG A 1 106 ? -12.070 -0.727 19.122 1.00 90.25 106 ARG A O 1
ATOM 822 N N . GLU A 1 107 ? -13.627 0.010 20.550 1.00 91.88 107 GLU A N 1
ATOM 823 C CA . GLU A 1 107 ? -14.157 1.047 19.668 1.00 91.88 107 GLU A CA 1
ATOM 824 C C . GLU A 1 107 ? -13.094 2.112 19.360 1.00 91.88 107 GLU A C 1
ATOM 826 O O . GLU A 1 107 ? -12.943 2.512 18.207 1.00 91.88 107 GLU A O 1
ATOM 831 N N . ILE A 1 108 ? -12.322 2.549 20.359 1.00 90.06 108 ILE A N 1
ATOM 832 C CA . ILE A 1 108 ? -11.242 3.531 20.174 1.00 90.06 108 ILE A CA 1
ATOM 833 C C . ILE A 1 108 ? -10.172 3.004 19.208 1.00 90.06 108 ILE A C 1
ATOM 835 O O . ILE A 1 108 ? -9.696 3.752 18.351 1.00 90.06 108 ILE A O 1
ATOM 839 N N . GLU A 1 109 ? -9.800 1.728 19.320 1.00 86.38 109 GLU A N 1
ATOM 840 C CA . GLU A 1 109 ? -8.856 1.081 18.399 1.00 86.38 109 GLU A CA 1
ATOM 841 C C . GLU A 1 109 ? -9.410 1.025 16.973 1.00 86.38 109 GLU A C 1
ATOM 843 O O . GLU A 1 109 ? -8.746 1.458 16.031 1.00 86.38 109 GLU A O 1
ATOM 848 N N . LEU A 1 110 ? -10.656 0.569 16.823 1.00 86.44 110 LEU A N 1
ATOM 849 C CA . LEU A 1 110 ? -11.312 0.459 15.522 1.00 86.44 110 LEU A CA 1
ATOM 850 C C . LEU A 1 110 ? -11.568 1.819 14.874 1.00 86.44 110 LEU A C 1
ATOM 852 O O . LEU A 1 110 ? -11.512 1.909 13.654 1.00 86.44 110 LEU A O 1
ATOM 856 N N . ARG A 1 111 ? -11.814 2.885 15.647 1.00 84.81 111 ARG A N 1
ATOM 857 C CA . ARG A 1 111 ? -11.914 4.252 15.108 1.00 84.81 111 ARG A CA 1
ATOM 858 C C . ARG A 1 111 ? -10.594 4.697 14.493 1.00 84.81 111 ARG A C 1
ATOM 860 O O . ARG A 1 111 ? -10.608 5.181 13.371 1.00 84.81 111 ARG A O 1
ATOM 867 N N . LYS A 1 112 ? -9.464 4.467 15.171 1.00 80.44 112 LYS A N 1
ATOM 868 C CA . LYS A 1 112 ? -8.137 4.780 14.609 1.00 80.44 112 LYS A CA 1
ATOM 869 C C . LYS A 1 112 ? -7.891 4.010 13.315 1.00 80.44 112 LYS A C 1
ATOM 871 O O . LYS A 1 112 ? -7.374 4.566 12.356 1.00 80.44 112 LYS A O 1
ATOM 876 N N . GLU A 1 113 ? -8.287 2.743 13.270 1.00 75.19 113 GLU A N 1
ATOM 877 C CA . GLU A 1 113 ? -8.119 1.913 12.076 1.00 75.19 113 GLU A CA 1
ATOM 878 C C . GLU A 1 113 ? -9.091 2.294 10.945 1.00 75.19 113 GLU A C 1
ATOM 880 O O . GLU A 1 113 ? -8.702 2.329 9.778 1.00 75.19 113 GLU A O 1
ATOM 885 N N . ALA A 1 114 ? -10.324 2.681 11.279 1.00 75.31 114 ALA A N 1
ATOM 886 C CA . ALA A 1 114 ? -11.322 3.192 10.342 1.00 75.31 114 ALA A CA 1
ATOM 887 C C . ALA A 1 114 ? -10.959 4.578 9.782 1.00 75.31 114 ALA A C 1
ATOM 889 O O . ALA A 1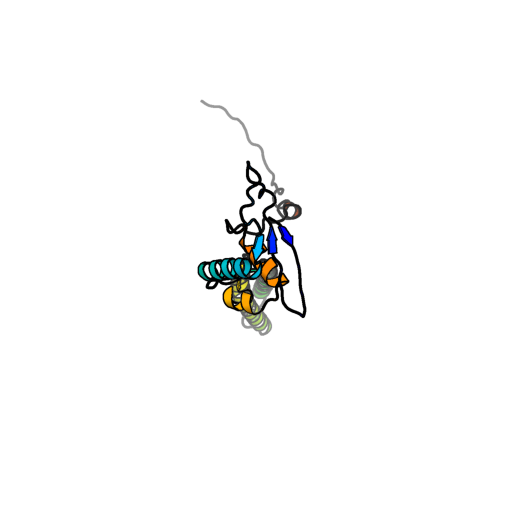 114 ? -11.190 4.831 8.602 1.00 75.31 114 ALA A O 1
ATOM 890 N N . ASP A 1 115 ? -10.321 5.446 10.571 1.00 67.56 115 ASP A N 1
ATOM 891 C CA . ASP A 1 115 ? -9.741 6.711 10.095 1.00 67.56 115 ASP A CA 1
ATOM 892 C C . ASP A 1 115 ? -8.608 6.464 9.075 1.00 67.56 115 ASP A C 1
ATOM 894 O O . ASP A 1 115 ? -8.240 7.344 8.296 1.00 67.56 115 ASP A O 1
ATOM 898 N N . HIS A 1 116 ? -8.072 5.241 9.031 1.00 63.69 116 HIS A N 1
ATOM 899 C CA . HIS A 1 116 ? -7.112 4.777 8.032 1.00 63.69 116 HIS A CA 1
ATOM 900 C C . HIS A 1 116 ? -7.747 3.963 6.890 1.00 63.69 116 HIS A C 1
ATOM 902 O O . HIS A 1 116 ? -7.010 3.431 6.056 1.00 63.69 116 HIS A O 1
ATOM 908 N N . ALA A 1 117 ? -9.083 3.904 6.799 1.00 63.41 117 ALA A N 1
ATOM 909 C CA . ALA A 1 117 ? -9.829 3.219 5.737 1.00 63.41 117 ALA A CA 1
ATOM 910 C C . ALA A 1 117 ? -9.920 4.027 4.426 1.00 63.41 117 ALA A C 1
ATOM 912 O O . ALA A 1 117 ? -10.732 3.717 3.556 1.00 63.41 117 ALA A O 1
ATOM 913 N N . GLU A 1 118 ? -9.091 5.056 4.245 1.00 65.12 118 GLU A N 1
ATOM 914 C CA . GLU A 1 118 ? -8.834 5.649 2.934 1.00 65.12 118 GLU A CA 1
ATOM 915 C C . GLU A 1 118 ? -7.631 4.951 2.290 1.00 65.12 118 GLU A C 1
ATOM 917 O O . GLU A 1 118 ? -6.602 4.723 2.930 1.00 65.12 118 GLU A O 1
ATOM 922 N N . GLY A 1 119 ? -7.744 4.588 1.007 1.00 66.50 119 GLY A N 1
ATOM 923 C CA . GLY A 1 119 ? -6.636 3.943 0.306 1.00 66.50 119 GLY A CA 1
ATOM 924 C C . GLY A 1 119 ? -5.387 4.828 0.339 1.00 66.50 119 GLY A C 1
ATOM 925 O O . GLY A 1 119 ? -5.472 6.054 0.218 1.00 66.50 119 GLY A O 1
ATOM 926 N N . ARG A 1 120 ? -4.218 4.212 0.527 1.00 72.31 120 ARG A N 1
ATOM 927 C CA . ARG A 1 120 ? -2.963 4.942 0.745 1.00 72.31 120 ARG A CA 1
ATOM 928 C C . ARG A 1 120 ? -1.814 4.373 -0.064 1.00 72.31 120 ARG A C 1
ATOM 930 O O . ARG A 1 120 ? -1.756 3.182 -0.354 1.00 72.31 120 ARG A O 1
ATOM 937 N N . TRP A 1 121 ? -0.854 5.231 -0.375 1.00 75.50 121 TRP A N 1
ATOM 938 C CA . TRP A 1 121 ? 0.415 4.825 -0.965 1.00 75.50 121 TRP A CA 1
ATOM 939 C C . TRP A 1 121 ? 1.343 4.301 0.136 1.00 75.50 121 TRP A C 1
ATOM 941 O O . TRP A 1 121 ? 1.843 5.076 0.947 1.00 75.50 121 TRP A O 1
ATOM 951 N N . VAL A 1 122 ? 1.563 2.988 0.173 1.00 77.56 122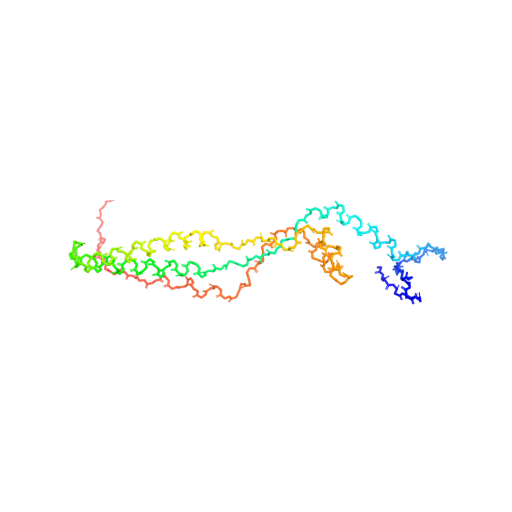 VAL A N 1
ATOM 952 C CA . VAL A 1 122 ? 2.514 2.334 1.085 1.00 77.56 122 VAL A CA 1
ATOM 953 C C . VAL A 1 122 ? 3.847 2.090 0.392 1.00 77.56 122 VAL A C 1
ATOM 955 O O . VAL A 1 122 ? 3.891 1.939 -0.828 1.00 77.56 122 VAL A O 1
ATOM 958 N N . ASP A 1 123 ? 4.936 2.051 1.157 1.00 79.50 123 ASP A N 1
ATOM 959 C CA . ASP A 1 123 ? 6.252 1.697 0.623 1.00 79.50 123 ASP A CA 1
ATOM 960 C C . ASP A 1 123 ? 6.272 0.290 0.022 1.00 79.50 123 ASP A C 1
ATOM 962 O O . ASP A 1 123 ? 5.704 -0.654 0.568 1.00 79.50 123 ASP A O 1
ATOM 966 N N . ALA A 1 124 ? 6.924 0.167 -1.132 1.00 78.56 124 ALA A N 1
ATOM 967 C CA . ALA A 1 124 ? 6.938 -1.036 -1.953 1.00 78.56 124 ALA A CA 1
ATOM 968 C C . ALA A 1 124 ? 8.364 -1.406 -2.390 1.00 78.56 124 ALA A C 1
ATOM 970 O O . ALA A 1 124 ? 8.633 -1.578 -3.577 1.00 78.56 124 ALA A O 1
ATOM 971 N N . GLY A 1 125 ? 9.274 -1.532 -1.420 1.00 73.31 125 GLY A N 1
ATOM 972 C CA . GLY A 1 125 ? 10.632 -2.047 -1.651 1.00 73.31 125 GLY A CA 1
ATOM 973 C C . GLY A 1 125 ? 11.754 -1.007 -1.620 1.00 73.31 125 GLY A C 1
ATOM 974 O O . GLY A 1 125 ? 12.893 -1.353 -1.902 1.00 73.31 125 GLY A O 1
ATOM 975 N N . GLY A 1 126 ? 11.470 0.242 -1.235 1.00 83.12 126 GLY A N 1
ATOM 976 C CA . GLY A 1 126 ? 12.497 1.270 -1.034 1.00 83.12 126 GLY A CA 1
ATOM 977 C C . GLY A 1 126 ? 12.790 2.124 -2.278 1.00 83.12 126 GLY A C 1
ATOM 978 O O . GLY A 1 126 ? 11.919 2.263 -3.146 1.00 83.12 126 GLY A O 1
ATOM 979 N N . PRO A 1 127 ? 13.980 2.753 -2.348 1.00 88.06 127 PRO A N 1
ATOM 980 C CA . PRO A 1 127 ? 14.372 3.600 -3.469 1.00 88.06 127 PRO A CA 1
ATOM 981 C C . PRO A 1 127 ? 14.461 2.829 -4.789 1.00 88.06 127 PRO A C 1
ATOM 983 O O . PRO A 1 127 ? 14.881 1.671 -4.829 1.00 88.06 127 PRO A O 1
ATOM 986 N N . VAL A 1 128 ? 14.138 3.498 -5.895 1.00 87.75 128 VAL A N 1
ATOM 987 C CA . VAL A 1 128 ? 14.219 2.933 -7.250 1.00 87.75 128 VAL A CA 1
ATOM 988 C C . VAL A 1 128 ? 15.627 2.440 -7.578 1.00 87.75 128 VAL A C 1
ATOM 990 O O . VAL A 1 128 ? 15.743 1.434 -8.265 1.00 87.75 128 VAL A O 1
ATOM 993 N N . SER A 1 129 ? 16.692 3.088 -7.092 1.00 89.44 129 SER A N 1
ATOM 994 C CA . SER A 1 129 ? 18.070 2.621 -7.316 1.00 89.44 129 SER A CA 1
ATOM 995 C C . SER A 1 129 ? 18.327 1.232 -6.729 1.00 89.44 129 SER A C 1
ATOM 997 O O . SER A 1 129 ? 18.888 0.375 -7.407 1.00 89.44 129 SER A O 1
ATOM 999 N N . VAL A 1 130 ? 17.847 0.983 -5.511 1.00 89.56 130 VAL A N 1
ATOM 1000 C CA . VAL A 1 130 ? 17.983 -0.311 -4.830 1.00 89.56 130 VAL A CA 1
ATOM 1001 C C . VAL A 1 130 ? 17.186 -1.385 -5.571 1.00 89.56 130 VAL A C 1
ATOM 1003 O O . VAL A 1 130 ? 17.680 -2.476 -5.854 1.00 89.56 130 VAL A O 1
ATOM 1006 N N . GLU A 1 131 ? 15.953 -1.062 -5.958 1.00 88.50 131 GLU A N 1
ATOM 1007 C CA . GLU A 1 131 ? 15.098 -1.981 -6.713 1.00 88.50 131 GLU A CA 1
ATOM 1008 C C . GLU A 1 131 ? 15.600 -2.236 -8.139 1.00 88.50 131 GLU A C 1
ATOM 1010 O O . GLU A 1 131 ? 15.365 -3.309 -8.693 1.00 88.50 131 GLU A O 1
ATOM 1015 N N . TRP A 1 132 ? 16.312 -1.280 -8.733 1.00 90.25 132 TRP A N 1
ATOM 1016 C CA . TRP A 1 132 ? 16.941 -1.429 -10.040 1.00 90.25 132 TRP A CA 1
ATOM 1017 C C . TRP A 1 132 ? 18.078 -2.451 -10.021 1.00 90.25 132 TRP A C 1
ATOM 1019 O O . TRP A 1 132 ? 18.179 -3.286 -10.924 1.00 90.25 132 TRP A O 1
ATOM 1029 N N . GLU A 1 133 ? 18.921 -2.404 -8.990 1.00 91.00 133 GLU A N 1
ATOM 1030 C CA . GLU A 1 133 ? 20.026 -3.345 -8.804 1.00 91.00 133 GLU A CA 1
ATOM 1031 C C . GLU A 1 133 ? 19.517 -4.758 -8.511 1.00 91.00 133 GLU A C 1
ATOM 1033 O O . GLU A 1 133 ? 20.026 -5.720 -9.084 1.00 91.00 133 GLU A O 1
ATOM 1038 N N . ARG A 1 134 ? 18.462 -4.875 -7.694 1.00 89.44 134 ARG A N 1
ATOM 1039 C CA . ARG A 1 134 ? 17.867 -6.161 -7.299 1.00 89.44 134 ARG A CA 1
ATOM 1040 C C . ARG A 1 134 ? 17.197 -6.917 -8.451 1.00 89.44 134 ARG A C 1
ATOM 1042 O O . ARG A 1 134 ? 17.087 -8.139 -8.390 1.00 89.44 134 ARG A O 1
ATOM 1049 N N . ARG A 1 135 ? 16.689 -6.211 -9.464 1.00 88.56 135 ARG A N 1
ATOM 1050 C CA . ARG A 1 135 ? 15.889 -6.800 -10.551 1.00 88.56 135 ARG A CA 1
ATOM 1051 C C . ARG A 1 135 ? 16.737 -7.219 -11.746 1.00 88.56 135 ARG A C 1
ATOM 1053 O O . ARG A 1 135 ? 17.740 -6.588 -12.074 1.00 88.56 135 ARG A O 1
ATOM 1060 N N . ASP A 1 136 ? 16.265 -8.254 -12.431 1.00 90.12 136 ASP A N 1
ATOM 1061 C CA . ASP A 1 136 ? 16.780 -8.684 -13.727 1.00 90.12 136 ASP A CA 1
ATOM 1062 C C . ASP A 1 136 ? 16.315 -7.756 -14.868 1.00 90.12 136 ASP A C 1
ATOM 1064 O O . ASP A 1 136 ? 15.597 -6.770 -14.671 1.00 90.12 136 ASP A O 1
ATOM 1068 N N . ASP A 1 137 ? 16.722 -8.064 -16.097 1.00 83.69 137 ASP A N 1
ATOM 1069 C CA . ASP A 1 137 ? 16.412 -7.238 -17.267 1.00 83.69 137 ASP A CA 1
ATOM 1070 C C . ASP A 1 137 ? 14.914 -7.148 -17.580 1.00 83.69 137 ASP A C 1
ATOM 1072 O O . ASP A 1 137 ? 14.469 -6.199 -18.235 1.00 83.69 137 ASP A O 1
ATOM 1076 N N . GLU A 1 138 ? 14.114 -8.132 -1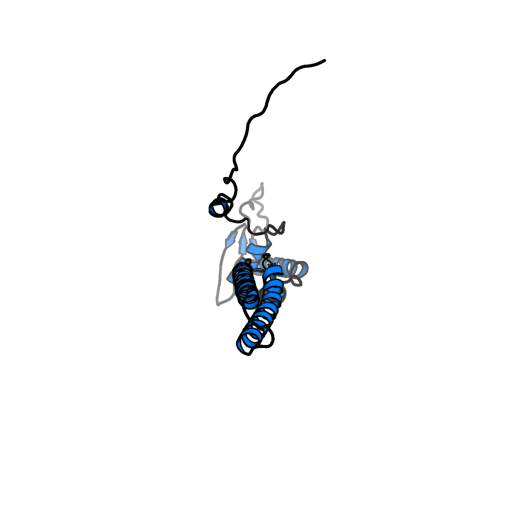7.173 1.00 84.25 138 GLU A N 1
ATOM 1077 C CA . GLU A 1 138 ? 12.661 -8.082 -17.317 1.00 84.25 138 GLU A CA 1
ATOM 1078 C C . GLU A 1 138 ? 12.037 -7.183 -16.246 1.00 84.25 138 GLU A C 1
ATOM 1080 O O . GLU A 1 138 ? 11.267 -6.276 -16.574 1.00 84.25 138 GLU A O 1
ATOM 1085 N N . GLY A 1 139 ? 12.456 -7.330 -14.990 1.00 85.25 139 GLY A N 1
ATOM 1086 C CA . GLY A 1 139 ? 12.031 -6.482 -13.883 1.00 85.25 139 GLY A CA 1
ATOM 1087 C C . GLY A 1 139 ? 12.426 -5.013 -14.060 1.00 85.25 139 GLY A C 1
ATOM 1088 O O . GLY A 1 139 ? 11.630 -4.126 -13.739 1.00 85.25 139 GLY A O 1
ATOM 1089 N N . ARG A 1 140 ? 13.604 -4.729 -14.631 1.00 88.62 140 ARG A N 1
ATOM 1090 C CA . ARG A 1 140 ? 14.034 -3.364 -14.996 1.00 88.62 140 ARG A CA 1
ATOM 1091 C C . ARG A 1 140 ? 13.190 -2.784 -16.126 1.00 88.62 140 ARG A C 1
ATOM 1093 O O . ARG A 1 140 ? 12.776 -1.628 -16.053 1.00 88.62 140 ARG A O 1
ATOM 1100 N N . ARG A 1 141 ? 12.856 -3.583 -17.146 1.00 83.88 141 ARG A N 1
ATOM 1101 C CA . ARG A 1 141 ? 11.926 -3.163 -18.210 1.00 83.88 141 ARG A CA 1
ATOM 1102 C C . ARG A 1 141 ? 10.534 -2.865 -17.660 1.00 83.88 141 ARG A C 1
ATOM 1104 O O . ARG A 1 141 ? 9.941 -1.866 -18.059 1.00 83.88 141 ARG A O 1
ATOM 1111 N N . ALA A 1 142 ? 10.041 -3.668 -16.719 1.00 83.06 142 ALA A N 1
ATOM 1112 C CA . ALA A 1 142 ? 8.776 -3.405 -16.039 1.00 83.06 142 ALA A CA 1
ATOM 1113 C C . ALA A 1 142 ? 8.820 -2.095 -15.230 1.00 83.06 142 ALA A C 1
ATOM 1115 O O . ALA A 1 142 ? 7.871 -1.311 -15.292 1.00 83.06 142 ALA A O 1
ATOM 1116 N N . LEU A 1 143 ? 9.930 -1.798 -14.537 1.00 82.00 143 LEU A N 1
ATOM 1117 C CA . LEU A 1 143 ? 10.125 -0.507 -13.863 1.00 82.00 143 LEU A CA 1
ATOM 1118 C C . LEU A 1 143 ? 10.080 0.660 -14.858 1.00 82.00 143 LEU A C 1
ATOM 1120 O O . LEU A 1 143 ? 9.305 1.594 -14.670 1.00 82.00 143 LEU A O 1
ATOM 1124 N N . LEU A 1 144 ? 10.824 0.587 -15.962 1.00 82.44 144 LEU A N 1
ATOM 1125 C CA . LEU A 1 144 ? 10.785 1.626 -16.997 1.00 82.44 144 LEU A CA 1
ATOM 1126 C C . LEU A 1 144 ? 9.378 1.801 -17.594 1.00 82.44 144 LEU A C 1
ATOM 1128 O O . LEU A 1 144 ? 8.938 2.930 -17.801 1.00 82.44 144 LEU A O 1
ATOM 1132 N N . ALA A 1 145 ? 8.647 0.706 -17.828 1.00 76.06 145 ALA A N 1
ATOM 1133 C CA . ALA A 1 145 ? 7.283 0.739 -18.357 1.00 76.06 145 ALA A CA 1
ATOM 1134 C C . ALA A 1 145 ? 6.270 1.342 -17.373 1.00 76.06 145 ALA A C 1
ATOM 1136 O O . ALA A 1 145 ? 5.322 1.998 -17.795 1.00 76.06 145 ALA A O 1
ATOM 1137 N N . THR A 1 146 ? 6.481 1.153 -16.070 1.00 68.75 146 THR A N 1
ATOM 1138 C CA . THR A 1 146 ? 5.607 1.707 -15.025 1.00 68.75 146 THR A CA 1
ATOM 1139 C C . THR A 1 146 ? 5.828 3.214 -14.847 1.00 68.75 146 THR A C 1
ATOM 1141 O O . THR A 1 146 ? 4.895 3.936 -14.511 1.00 68.75 146 THR A O 1
ATOM 1144 N N . TRP A 1 147 ? 7.042 3.710 -15.122 1.00 63.25 147 TRP A N 1
ATOM 1145 C CA . TRP A 1 147 ? 7.430 5.108 -14.884 1.00 63.25 147 TRP A CA 1
ATOM 1146 C C . TRP A 1 147 ? 7.485 5.992 -16.139 1.00 63.25 147 TRP A C 1
ATOM 1148 O O . TRP A 1 147 ? 7.367 7.209 -16.027 1.00 63.25 147 TRP A O 1
ATOM 1158 N N . GLY A 1 148 ? 7.574 5.409 -17.337 1.00 47.75 148 GLY A N 1
ATOM 1159 C CA . GLY A 1 148 ? 7.426 6.122 -18.613 1.00 47.75 148 GLY A CA 1
ATOM 1160 C C . GLY A 1 148 ? 6.086 6.869 -18.809 1.00 47.75 148 GLY A C 1
ATOM 1161 O O . GLY A 1 148 ? 6.093 7.888 -19.500 1.00 47.75 148 GLY A O 1
ATOM 1162 N N . PRO A 1 149 ? 4.957 6.432 -18.204 1.00 39.25 149 PRO A N 1
ATOM 1163 C CA . PRO A 1 149 ? 3.664 7.124 -18.277 1.00 39.25 149 PRO A CA 1
ATOM 1164 C C . PRO A 1 149 ? 3.240 7.904 -17.017 1.00 39.25 149 PRO A C 1
ATOM 1166 O O . PRO A 1 149 ? 2.149 8.469 -17.029 1.00 39.25 149 PRO A O 1
ATOM 1169 N N . LEU A 1 150 ? 4.037 7.975 -15.940 1.00 42.81 150 LEU A N 1
ATOM 1170 C CA . LEU A 1 150 ? 3.648 8.619 -14.666 1.00 42.81 150 LEU A CA 1
ATOM 1171 C C . LEU A 1 150 ? 3.688 10.164 -14.728 1.00 42.81 150 LEU A C 1
ATOM 1173 O O . LEU A 1 150 ? 4.299 10.847 -13.909 1.00 42.81 150 LEU A O 1
ATOM 1177 N N . ARG A 1 151 ? 2.961 10.749 -15.683 1.00 36.75 151 ARG A N 1
ATOM 1178 C CA . ARG A 1 151 ? 2.316 12.042 -15.460 1.00 36.75 151 ARG A CA 1
ATOM 1179 C C . ARG A 1 151 ? 1.026 11.734 -14.696 1.00 36.75 151 ARG A C 1
ATOM 1181 O O . ARG A 1 151 ? 0.108 11.170 -15.272 1.00 36.75 151 ARG A O 1
ATOM 1188 N N . ARG A 1 152 ? 0.976 12.179 -13.436 1.00 38.38 152 ARG A N 1
ATOM 1189 C CA . ARG A 1 152 ? -0.157 12.120 -12.489 1.00 38.38 152 ARG A CA 1
ATOM 1190 C C . ARG A 1 152 ? -0.399 10.753 -11.846 1.00 38.38 152 ARG A C 1
ATOM 1192 O O . ARG A 1 152 ? -0.835 9.807 -12.482 1.00 38.38 152 ARG A O 1
ATOM 1199 N N . SER A 1 153 ? -0.104 10.676 -10.550 1.00 46.97 153 SER A N 1
ATOM 1200 C CA . SER A 1 153 ? -1.089 10.607 -9.454 1.00 46.97 153 SER A CA 1
ATOM 1201 C C . SER A 1 153 ? -2.575 10.354 -9.786 1.00 46.97 153 SER A C 1
ATOM 1203 O O . SER A 1 153 ? -3.455 10.893 -9.115 1.00 46.97 153 SER A O 1
ATOM 1205 N N . ASP A 1 154 ? -2.899 9.512 -10.759 1.00 43.91 154 ASP A N 1
ATOM 1206 C CA . ASP A 1 154 ? -4.251 9.003 -10.907 1.00 43.91 154 ASP A CA 1
ATOM 1207 C C . ASP A 1 154 ? -4.416 7.877 -9.885 1.00 43.91 154 ASP A C 1
ATOM 1209 O O . ASP A 1 154 ? -3.871 6.780 -10.026 1.00 43.91 154 ASP A O 1
ATOM 1213 N N . ARG A 1 155 ? -5.172 8.171 -8.817 1.00 46.59 155 ARG A N 1
ATOM 1214 C CA . ARG A 1 155 ? -5.831 7.140 -8.004 1.00 46.59 155 ARG A CA 1
ATOM 1215 C C . ARG A 1 155 ? -6.368 6.063 -8.957 1.00 46.59 155 ARG A C 1
ATOM 1217 O O . ARG A 1 155 ? -6.924 6.441 -9.997 1.00 46.59 155 ARG A O 1
ATOM 1224 N N . PRO A 1 156 ? -6.277 4.762 -8.632 1.00 49.62 156 PRO A N 1
ATOM 1225 C CA . PRO A 1 156 ? -6.986 3.761 -9.415 1.00 49.62 156 PRO A CA 1
ATOM 1226 C C . PRO A 1 156 ? -8.454 4.191 -9.502 1.00 49.62 156 PRO A C 1
ATOM 1228 O O . PRO A 1 156 ? -9.131 4.331 -8.482 1.00 49.62 156 PRO A O 1
ATOM 1231 N N . ARG A 1 157 ? -8.929 4.502 -10.718 1.00 45.12 157 ARG A N 1
ATOM 1232 C CA . ARG A 1 157 ? -10.342 4.819 -10.928 1.00 45.12 157 ARG A CA 1
ATOM 1233 C C . ARG A 1 157 ? -11.119 3.581 -10.484 1.00 45.12 157 ARG A C 1
ATOM 1235 O O . ARG A 1 157 ? -10.868 2.513 -11.050 1.00 45.12 157 ARG A O 1
ATOM 1242 N N . PRO A 1 158 ? -12.028 3.684 -9.499 1.00 43.03 158 PRO A N 1
ATOM 1243 C CA . PRO A 1 158 ? -12.847 2.545 -9.124 1.00 43.03 158 PRO A CA 1
ATOM 1244 C C . PRO A 1 158 ? -13.561 2.054 -10.383 1.00 43.03 158 PRO A C 1
ATOM 1246 O O . PRO A 1 158 ? -14.145 2.857 -11.116 1.00 43.03 158 PRO A O 1
ATOM 1249 N N . ARG A 1 159 ? -13.478 0.748 -10.668 1.00 42.41 159 ARG A N 1
ATOM 1250 C CA . ARG A 1 159 ? -14.262 0.123 -11.738 1.00 42.41 159 ARG A CA 1
ATOM 1251 C C . ARG A 1 159 ? -15.739 0.373 -11.424 1.00 42.41 159 ARG A C 1
ATOM 1253 O O . ARG A 1 159 ? -16.335 -0.271 -10.567 1.00 42.41 159 ARG A O 1
ATOM 1260 N N . THR A 1 160 ? -16.323 1.355 -12.098 1.00 44.69 160 THR A N 1
ATOM 1261 C CA . THR A 1 160 ? -17.688 1.857 -11.918 1.00 44.69 160 THR A CA 1
ATOM 1262 C C . THR A 1 160 ? -18.726 0.879 -12.467 1.00 44.69 160 THR A C 1
ATOM 1264 O O . THR A 1 160 ? -19.447 1.193 -13.412 1.00 44.69 160 THR A O 1
ATOM 1267 N N . LYS A 1 161 ? -18.828 -0.322 -11.882 1.00 43.56 161 LYS A N 1
ATOM 1268 C CA . LYS A 1 161 ? -19.960 -1.223 -12.158 1.00 43.56 161 LYS A CA 1
ATOM 1269 C C . LYS A 1 161 ? -20.689 -1.806 -10.944 1.00 43.56 161 LYS A C 1
ATOM 1271 O O . LYS A 1 161 ? -21.824 -2.217 -11.140 1.00 43.56 161 LYS A O 1
ATOM 1276 N N . GLU A 1 162 ? -20.175 -1.740 -9.711 1.00 44.88 162 GLU A N 1
ATOM 1277 C CA . GLU A 1 162 ? -20.854 -2.432 -8.586 1.00 44.88 162 GLU A CA 1
ATOM 1278 C C . GLU A 1 162 ? -21.306 -1.585 -7.385 1.00 44.88 162 GLU A C 1
ATOM 1280 O O . GLU A 1 162 ? -22.182 -2.017 -6.640 1.00 44.88 162 GLU A O 1
ATOM 1285 N N . VAL A 1 163 ? -20.855 -0.338 -7.215 1.00 44.53 163 VAL A N 1
ATOM 1286 C CA . VAL A 1 163 ? -21.165 0.421 -5.976 1.00 44.53 163 VAL A CA 1
ATOM 1287 C C . VAL A 1 163 ? -22.552 1.100 -5.985 1.00 44.53 163 VAL A C 1
ATOM 1289 O O . VAL A 1 163 ? -23.029 1.580 -4.959 1.00 44.53 163 VAL A O 1
ATOM 1292 N N . ARG A 1 164 ? -23.294 1.084 -7.104 1.00 41.69 164 ARG A N 1
ATOM 1293 C CA . ARG A 1 164 ? -24.650 1.678 -7.159 1.00 41.69 164 ARG A CA 1
ATOM 1294 C C . ARG A 1 164 ? -25.745 0.872 -6.445 1.00 41.69 164 ARG A C 1
ATOM 1296 O O . ARG A 1 164 ? -26.862 1.371 -6.354 1.00 41.69 164 ARG A O 1
ATOM 1303 N N . ARG A 1 165 ? -25.466 -0.325 -5.913 1.00 45.88 165 ARG A N 1
ATOM 1304 C CA . ARG A 1 165 ? -26.490 -1.125 -5.211 1.00 45.88 165 ARG A CA 1
ATOM 1305 C C . ARG A 1 165 ? -26.649 -0.826 -3.718 1.00 45.88 165 ARG A C 1
ATOM 1307 O O . ARG A 1 165 ? -27.698 -1.148 -3.178 1.00 45.88 165 ARG A O 1
ATOM 1314 N N . ILE A 1 166 ? -25.683 -0.181 -3.060 1.00 44.75 166 ILE A N 1
ATOM 1315 C CA . ILE A 1 166 ? -25.727 -0.023 -1.590 1.00 44.75 166 ILE A CA 1
ATOM 1316 C C . ILE A 1 166 ? -26.335 1.328 -1.158 1.00 44.75 166 ILE A C 1
ATOM 1318 O O . ILE A 1 166 ? -26.959 1.416 -0.106 1.00 44.75 166 ILE A O 1
ATOM 1322 N N . ALA A 1 167 ? -26.277 2.368 -1.997 1.00 41.53 167 ALA A N 1
ATOM 1323 C CA . ALA A 1 167 ? -26.798 3.700 -1.654 1.00 41.53 167 ALA A CA 1
ATOM 1324 C C . ALA A 1 167 ? -28.297 3.926 -1.975 1.00 41.53 167 ALA A C 1
ATOM 1326 O O . ALA A 1 167 ? -28.812 5.019 -1.758 1.00 41.53 167 ALA A O 1
ATOM 1327 N N . GLY A 1 168 ? -29.011 2.921 -2.499 1.00 39.59 168 GLY A N 1
ATOM 1328 C CA . GLY A 1 168 ? -30.377 3.080 -3.021 1.00 39.59 168 GLY A CA 1
ATOM 1329 C C . GLY A 1 168 ? -31.531 2.910 -2.024 1.00 39.59 168 GLY A C 1
ATOM 1330 O O . GLY A 1 168 ? -32.670 3.145 -2.407 1.00 39.59 168 GLY A O 1
ATOM 1331 N N . ASN A 1 169 ? -31.287 2.512 -0.770 1.00 43.16 169 ASN A N 1
ATOM 1332 C CA . ASN A 1 169 ? -32.361 2.024 0.115 1.00 43.16 169 ASN A CA 1
ATOM 1333 C C . ASN A 1 169 ? -32.716 2.921 1.315 1.00 43.16 169 ASN A C 1
ATOM 1335 O O . ASN A 1 169 ? -33.336 2.450 2.267 1.00 43.16 169 ASN A O 1
ATOM 1339 N N . ARG A 1 170 ? -32.366 4.217 1.294 1.00 44.81 170 ARG A N 1
ATOM 1340 C CA . ARG A 1 170 ? -32.660 5.138 2.416 1.00 44.81 170 ARG A CA 1
ATOM 1341 C C . ARG A 1 170 ? -33.520 6.354 2.076 1.00 44.81 170 ARG A C 1
ATOM 1343 O O . ARG A 1 170 ? -33.445 7.369 2.759 1.00 44.81 170 ARG A O 1
ATOM 1350 N N . ALA A 1 171 ? -34.385 6.245 1.075 1.00 44.75 171 ALA A N 1
ATOM 1351 C CA . ALA A 1 171 ? -35.433 7.231 0.848 1.00 44.75 171 ALA A CA 1
ATOM 1352 C C . ALA A 1 171 ? -36.707 6.513 0.414 1.00 44.75 171 ALA A C 1
ATOM 1354 O O . ALA A 1 171 ? -36.861 6.245 -0.766 1.00 44.75 171 ALA A O 1
ATOM 1355 N N . LEU A 1 172 ? -37.558 6.146 1.380 1.00 47.31 172 LEU A N 1
ATOM 1356 C CA . LEU A 1 172 ? -39.018 5.989 1.254 1.00 47.31 172 LEU A CA 1
ATOM 1357 C C . LEU A 1 172 ? -39.585 5.467 2.590 1.00 47.31 172 LEU A C 1
ATOM 1359 O O . LEU A 1 172 ? -39.996 4.319 2.728 1.00 47.31 172 LEU A O 1
ATOM 1363 N N . ARG A 1 173 ? -39.635 6.339 3.600 1.00 42.50 173 ARG A N 1
ATOM 1364 C CA . ARG A 1 173 ? -40.668 6.268 4.641 1.00 42.50 173 ARG A CA 1
ATOM 1365 C C . ARG A 1 173 ? -41.253 7.662 4.816 1.00 42.50 173 ARG A C 1
ATOM 1367 O O . ARG A 1 173 ? -40.672 8.519 5.469 1.00 42.50 173 ARG A O 1
ATOM 1374 N N . ARG A 1 174 ? -42.392 7.874 4.154 1.00 48.19 174 ARG A N 1
ATOM 1375 C CA . ARG A 1 174 ? -43.357 8.927 4.483 1.00 48.19 174 ARG A CA 1
ATOM 1376 C C . ARG A 1 174 ? -43.915 8.673 5.891 1.00 48.19 174 ARG A C 1
ATOM 1378 O O . ARG A 1 174 ? -44.128 7.518 6.254 1.00 48.19 174 ARG A O 1
ATOM 1385 N N . PRO A 1 175 ? -44.281 9.741 6.596 1.00 43.22 175 PRO A N 1
ATOM 1386 C CA . PRO A 1 175 ? -45.639 9.902 7.116 1.00 43.22 175 PRO A CA 1
ATOM 1387 C C . PRO A 1 175 ? -46.234 11.180 6.484 1.00 43.22 175 PRO A C 1
ATOM 1389 O O . PRO A 1 175 ? -45.511 12.132 6.232 1.00 43.22 175 PRO A O 1
ATOM 1392 N N . GLY A 1 176 ? -47.491 11.292 6.057 1.00 41.00 176 GLY A N 1
ATOM 1393 C CA . GLY A 1 176 ? -48.714 10.694 6.577 1.00 41.00 176 GLY A CA 1
ATOM 1394 C C . GLY A 1 176 ? -49.450 11.732 7.439 1.00 41.00 176 GLY A C 1
ATOM 1395 O O . GLY A 1 176 ? -49.048 11.917 8.576 1.00 41.00 176 GLY A O 1
ATOM 1396 N N . MET A 1 177 ? -50.532 12.323 6.894 1.00 36.38 177 MET A N 1
ATOM 1397 C CA . MET A 1 177 ? -51.507 13.280 7.488 1.00 36.38 177 MET A CA 1
ATOM 1398 C C . MET A 1 177 ? -51.096 14.769 7.514 1.00 36.38 177 MET A C 1
ATOM 1400 O O . MET A 1 177 ? -50.000 15.099 7.933 1.00 36.38 177 MET A O 1
ATOM 1404 N N . GLY A 1 178 ? -51.915 15.742 7.091 1.00 36.16 178 GLY A N 1
ATOM 1405 C CA . GLY A 1 178 ? -53.327 15.749 6.680 1.00 36.16 178 GLY A CA 1
ATOM 1406 C C . GLY A 1 178 ? -53.733 17.125 6.093 1.00 36.16 178 GLY A C 1
ATOM 1407 O O . GLY A 1 178 ? -52.895 18.025 6.033 1.00 36.16 178 GLY A O 1
ATOM 1408 N N . PRO A 1 179 ? -54.981 17.297 5.614 1.00 57.94 179 PRO A N 1
ATOM 1409 C CA . PRO A 1 179 ? -55.397 18.443 4.801 1.00 57.94 179 PRO A CA 1
ATOM 1410 C C . PRO A 1 179 ? -56.075 19.533 5.642 1.00 57.94 179 PRO A C 1
ATOM 1412 O O . PRO A 1 179 ? -56.983 19.200 6.397 1.00 57.94 179 PRO A O 1
ATOM 1415 N N . ARG A 1 180 ? -55.732 20.820 5.467 1.00 44.94 180 ARG A N 1
ATOM 1416 C CA . ARG A 1 180 ? -56.611 21.939 5.866 1.00 44.94 180 ARG A CA 1
ATOM 1417 C C . ARG A 1 180 ? -56.486 23.166 4.955 1.00 44.94 180 ARG A C 1
ATOM 1419 O O . ARG A 1 180 ? -55.443 23.799 4.869 1.00 44.94 180 ARG A O 1
ATOM 1426 N N . GLU A 1 181 ? -57.607 23.411 4.281 1.00 40.47 181 GLU A N 1
ATOM 1427 C CA . GLU A 1 181 ? -58.314 24.692 4.144 1.00 40.47 181 GLU A CA 1
ATOM 1428 C C . GLU A 1 181 ? -57.585 25.885 3.510 1.00 40.47 181 GLU A C 1
ATOM 1430 O O . GLU A 1 181 ? -56.806 26.607 4.124 1.00 40.47 181 GLU A O 1
ATOM 1435 N N . ARG A 1 182 ? -57.980 26.157 2.259 1.00 47.03 182 ARG A N 1
ATOM 1436 C CA . ARG A 1 182 ? -57.927 27.489 1.658 1.00 47.03 182 ARG A CA 1
ATOM 1437 C C . ARG A 1 182 ? -59.040 28.340 2.272 1.00 47.03 182 ARG A C 1
ATOM 1439 O O . ARG A 1 182 ? -60.210 28.033 2.071 1.00 47.03 182 ARG A O 1
ATOM 1446 N N . SER A 1 183 ? -58.670 29.432 2.928 1.00 46.91 183 SER A N 1
ATOM 1447 C CA . SER A 1 183 ? -59.547 30.578 3.172 1.00 46.91 183 SER A CA 1
ATOM 1448 C C . SER A 1 183 ? -58.871 31.819 2.602 1.00 46.91 183 SER A C 1
ATOM 1450 O O . SER A 1 183 ? -57.682 32.032 2.831 1.00 46.91 183 SER A O 1
ATOM 1452 N N . GLY A 1 184 ? -59.631 32.599 1.831 1.00 45.94 184 GLY A N 1
ATOM 1453 C CA . GLY A 1 184 ? -59.243 33.925 1.355 1.00 45.94 184 GLY A CA 1
ATOM 1454 C C . GLY A 1 184 ? -59.316 34.996 2.450 1.00 45.94 184 GLY A C 1
ATOM 1455 O O . GLY A 1 184 ? -59.435 34.662 3.628 1.00 45.94 184 GLY A O 1
ATOM 1456 N N . TYR A 1 185 ? -59.310 36.257 1.992 1.00 40.97 185 TYR A N 1
ATOM 1457 C CA . TYR A 1 185 ? -59.028 37.542 2.672 1.00 40.97 185 TYR A CA 1
ATOM 1458 C C . TYR A 1 185 ? -57.529 37.893 2.632 1.00 40.97 185 TYR A C 1
ATOM 1460 O O . TYR A 1 185 ? -56.716 37.133 3.138 1.00 40.97 185 TYR A O 1
ATOM 1468 N N . ARG A 1 186 ? -57.063 38.999 2.042 1.00 48.69 186 ARG A N 1
ATOM 1469 C CA . ARG A 1 186 ? -57.658 40.215 1.459 1.00 48.69 186 ARG A CA 1
ATOM 1470 C C . ARG A 1 186 ? -56.851 40.612 0.224 1.00 48.69 186 ARG A C 1
ATOM 1472 O O . ARG A 1 186 ? -55.640 40.304 0.219 1.00 48.69 186 ARG A O 1
#

Organism: NCBI:txid3238624

pLDDT: mean 74.42, std 18.33, range [36.16, 94.88]

Sequence (186 aa):
MYKQRRSVNGKDYSTYVCPKGVGKAGIHRPNVVLASSVDELVTRRYLTVFGASYLKRWSEPDGSAVLQLSEVRGQIDRLAGSLAQLDPSGRAGQLVIQQITALEQREIELRKEADHAEGRWVDAGGPVSVEWERRDDEGRRALLATWGPLRRSDRPRPRTKEVRRIAGNRALRRPGMGPRERSGYR

Secondary structure (DSSP, 8-state):
-EEE--EETTEE--EEE-TT---TTS-----EEEHHHHHHHHHHHHHHHHTTSEEEEEEPP-THHHHHHHHHHHHHHHHHHHHTTS-TTSHHHHHHHHHHHHHHHHHHHHHHHHTT-S-EEEEEEEEHHHHHHHS-HHHHHHHHHHHTT--S-------TTSGGGTTTSS----------------

Foldseek 3Di:
DDWDWDDDPNDTQIWDADPVQQPPPRPGDPRIDGPVVVVVVVVVVCCVVFQQPFDWDKDAQDCVLVVVLVVLVVVLVVLVVVLVVDDCVDPVVVVSVVVNVVSVVVNVVSVVSNVVRHIDTDTDQTGPNRQCVVDDPVSVVVVCVVPVPPPDDDDPDPPPDPPVPPPPPPDDDDDDDDDDDDDDDD